Protein 4LTN (pdb70)

Radius of gyration: 15.55 Å; Cα contacts (8 Å, |Δi|>4): 354; chains: 1; bounding box: 34×46×32 Å

Solvent-accessible surface area: 9012 Å² total

InterPro domains:
  IPR005025 NADPH-dependent FMN reductase-like domain [PF03358] (4-145)
  IPR020048 NADPH-dependent FMN reductase, SsuE [TIGR03567] (5-171)
  IPR029039 Flavoprotein-like superfamily [G3DSA:3.40.50.360] (2-197)
  IPR029039 Flavoprotein-like superfamily [SSF52218] (4-171)
  IPR051814 NAD(P)H-dependent FMN reductase [PTHR43408] (5-179)

Nearest PDB structures (foldseek):
  4ltd-assembly1_A  TM=1.003E+00  e=1.237E-36  EDTA-degrading bacterium BNC1
  4pty-assembly1_D  TM=9.289E-01  e=2.422E-16  Escherichia coli K-12
  6dqo-assembly1_A-2  TM=9.210E-01  e=2.578E-16  Escherichia coli K-12
  6dqp-assembly1_A  TM=9.248E-01  e=4.545E-15  Escherichia coli K-12
  7qw4-assembly7_G  TM=8.581E-01  e=8.101E-12  Paracoccus denitrificans PD1222

Secondary structure (DSSP, 8-state):
-EEEEEEE---SSS-HHHHHHHHHHHHHHTTSSEEEEEEEGGGS-HHHHHHT-TTSHHHHHHHHHHHH-SEEEEEEE-BTTB--HHHHHHHHTS-TTTTBT-EEEEEEE-S-GGGTTIIIIIIHHHHH--BSEE---B--GGG----S-HHHHHHHHHHHHHHHHH----GGGTTTT-SSGGG--

Structure (mmCIF, N/CA/C/O backbone):
data_4LTN
#
_entry.id   4LTN
#
_cell.length_a   101.180
_cell.length_b   101.180
_cell.length_c   129.710
_cell.angle_alpha   90.00
_cell.angle_beta   90.00
_cell.angle_gamma   120.00
#
_symmetry.space_group_name_H-M   'P 64 2 2'
#
loop_
_entity.id
_entity.type
_entity.pdbx_description
1 polymer 'NADH-dependent FMN reductase'
2 non-polymer '1,4-DIHYDRONICOTINAMIDE ADENINE DINUCLEOTIDE'
3 non-polymer 'FLAVIN MONONUCLEOTIDE'
4 non-polymer 'SULFATE ION'
5 water water
#
loop_
_atom_site.group_PDB
_atom_site.id
_atom_site.type_symbol
_atom_site.label_atom_id
_atom_site.label_alt_id
_atom_site.label_comp_id
_atom_site.label_asym_id
_atom_site.label_entity_id
_atom_site.label_seq_id
_atom_site.pdbx_PDB_ins_code
_atom_site.Cartn_x
_atom_site.Cartn_y
_atom_site.Cartn_z
_atom_site.occupancy
_atom_site.B_iso_or_equiv
_atom_site.auth_seq_id
_atom_site.auth_comp_id
_atom_site.auth_asym_id
_atom_site.auth_atom_id
_atom_site.pdbx_PDB_model_num
ATOM 1 N N . THR A 1 2 ? -4.183 59.189 71.493 1.00 34.31 2 THR A N 1
ATOM 2 C CA . THR A 1 2 ? -3.879 57.839 71.053 1.00 29.15 2 THR A CA 1
ATOM 3 C C . THR A 1 2 ? -2.395 57.534 71.261 1.00 28.63 2 THR A C 1
ATOM 4 O O . THR A 1 2 ? -1.535 58.306 70.847 1.00 30.08 2 THR A O 1
ATOM 8 N N . TYR A 1 3 ? -2.095 56.410 71.901 1.00 24.85 3 TYR A N 1
ATOM 9 C CA . TYR A 1 3 ? -0.706 56.030 72.139 1.00 25.69 3 TYR A CA 1
ATOM 10 C C . TYR A 1 3 ? -0.072 55.389 70.928 1.00 27.18 3 TYR A C 1
ATOM 11 O O . TYR A 1 3 ? -0.733 54.680 70.168 1.00 25.03 3 TYR A O 1
ATOM 20 N N . SER A 1 4 ? 1.227 55.614 70.781 1.00 23.76 4 SER A N 1
ATOM 21 C CA . SER A 1 4 ? 2.014 54.869 69.820 1.00 23.58 4 SER A CA 1
ATOM 22 C C . SER A 1 4 ? 2.898 53.887 70.582 1.00 23.65 4 SER A C 1
ATOM 23 O O . SER A 1 4 ? 3.708 54.288 71.430 1.00 22.76 4 SER A O 1
ATOM 26 N N . ILE A 1 5 ? 2.710 52.603 70.299 1.00 22.08 5 ILE A N 1
ATOM 27 C CA . ILE A 1 5 ? 3.470 51.535 70.930 1.00 22.92 5 ILE A CA 1
ATOM 28 C C . ILE A 1 5 ? 4.372 50.917 69.876 1.00 23.29 5 ILE A C 1
ATOM 29 O O . ILE A 1 5 ? 3.921 50.597 68.776 1.00 22.87 5 ILE A O 1
ATOM 34 N N . VAL A 1 6 ? 5.646 50.753 70.199 1.00 20.54 6 VAL A N 1
ATOM 35 C CA . VAL A 1 6 ? 6.567 50.115 69.267 1.00 19.80 6 VAL A CA 1
ATOM 36 C C . VAL A 1 6 ? 7.208 48.898 69.908 1.00 20.94 6 VAL A C 1
ATOM 37 O O . VAL A 1 6 ? 7.786 48.998 70.976 1.00 20.65 6 VAL A O 1
ATOM 41 N N . ALA A 1 7 ? 7.090 47.741 69.271 1.00 19.89 7 ALA A N 1
ATOM 42 C CA . ALA A 1 7 ? 7.849 46.586 69.719 1.00 21.01 7 ALA A CA 1
ATOM 43 C C . ALA A 1 7 ? 9.153 46.465 68.932 1.00 23.36 7 ALA A C 1
ATOM 44 O O . ALA A 1 7 ? 9.180 46.658 67.707 1.00 21.30 7 ALA A O 1
ATOM 46 N N . ILE A 1 8 ? 10.237 46.158 69.642 1.00 20.41 8 ILE A N 1
ATOM 47 C CA . ILE A 1 8 ? 11.521 45.870 69.011 1.00 22.23 8 ILE A CA 1
ATOM 48 C C . ILE A 1 8 ? 11.985 44.487 69.418 1.00 21.90 8 ILE A C 1
ATOM 49 O O . ILE A 1 8 ? 12.221 44.237 70.597 1.00 21.00 8 ILE A O 1
ATOM 54 N N . SER A 1 9 ? 12.127 43.588 68.451 1.00 19.77 9 SER A N 1
ATOM 55 C CA . SER A 1 9 ? 12.534 42.222 68.760 1.00 20.79 9 SER A CA 1
ATOM 56 C C . SER A 1 9 ? 13.868 41.919 68.078 1.00 22.68 9 SER A C 1
ATOM 57 O O . SER A 1 9 ? 14.088 42.330 66.940 1.00 20.93 9 SER A O 1
ATOM 60 N N . GLY A 1 10 ? 14.762 41.224 68.781 1.00 20.97 10 GLY A N 1
ATOM 61 C CA . GLY A 1 10 ? 16.150 41.170 68.361 1.00 21.85 10 GLY A CA 1
ATOM 62 C C . GLY A 1 10 ? 16.797 39.819 68.140 1.00 22.72 10 GLY A C 1
ATOM 63 O O . GLY A 1 10 ? 18.018 39.693 68.253 1.00 22.38 10 GLY A O 1
ATOM 64 N N . SER A 1 11 ? 16.008 38.797 67.845 1.00 21.51 11 SER A N 1
ATOM 65 C CA . SER A 1 11 ? 16.615 37.517 67.529 1.00 24.34 11 SER A CA 1
ATOM 66 C C . SER A 1 11 ? 17.153 37.562 66.099 1.00 27.43 11 SER A C 1
ATOM 67 O O . SER A 1 11 ? 16.499 38.093 65.206 1.00 25.86 11 SER A O 1
ATOM 70 N N . PRO A 1 12 ? 18.358 37.023 65.883 1.00 27.63 12 PRO A N 1
ATOM 71 C CA . PRO A 1 12 ? 18.873 36.917 64.513 1.00 30.28 12 PRO A CA 1
ATOM 72 C C . PRO A 1 12 ? 18.355 35.649 63.852 1.00 31.77 12 PRO A C 1
ATOM 73 O O . PRO A 1 12 ? 18.715 35.333 62.729 1.00 34.17 12 PRO A O 1
ATOM 77 N N . SER A 1 13 ? 17.501 34.921 64.556 1.00 30.11 13 SER A N 1
ATOM 78 C CA . SER A 1 13 ? 17.042 33.637 64.059 1.00 32.52 13 SER A CA 1
ATOM 79 C C . SER A 1 13 ? 15.702 33.775 63.347 1.00 36.35 13 SER A C 1
ATOM 80 O O . SER A 1 13 ? 14.849 34.559 63.755 1.00 35.25 13 SER A O 1
ATOM 83 N N . ARG A 1 14 ? 15.531 33.029 62.264 1.00 36.06 14 ARG A N 1
ATOM 84 C CA . ARG A 1 14 ? 14.252 32.992 61.570 1.00 37.44 14 ARG A CA 1
ATOM 85 C C . ARG A 1 14 ? 13.276 32.161 62.408 1.00 36.68 14 ARG A C 1
ATOM 86 O O . ARG A 1 14 ? 13.685 31.252 63.134 1.00 38.81 14 ARG A O 1
ATOM 94 N N . ASN A 1 15 ? 11.991 32.481 62.321 1.00 35.94 15 ASN A N 1
ATOM 95 C CA . ASN A 1 15 ? 10.993 31.807 63.140 1.00 34.82 15 ASN A CA 1
ATOM 96 C C . ASN A 1 15 ? 11.256 32.018 64.642 1.00 32.39 15 ASN A C 1
ATOM 97 O O . ASN A 1 15 ? 11.327 31.069 65.415 1.00 32.80 15 ASN A O 1
ATOM 102 N N . SER A 1 16 ? 11.399 33.276 65.029 1.00 29.54 16 SER A N 1
ATOM 103 C CA . SER A 1 16 ? 11.753 33.663 66.398 1.00 27.62 16 SER A CA 1
ATOM 104 C C . SER A 1 16 ? 10.599 33.495 67.390 1.00 27.21 16 SER A C 1
ATOM 105 O O . SER A 1 16 ? 9.536 34.097 67.226 1.00 26.24 16 SER A O 1
ATOM 108 N N . THR A 1 17 ? 10.811 32.696 68.430 1.00 26.88 17 THR A N 1
ATOM 109 C CA . THR A 1 17 ? 9.868 32.640 69.547 1.00 27.06 17 THR A CA 1
ATOM 110 C C . THR A 1 17 ? 9.791 33.993 70.251 1.00 27.30 17 THR A C 1
ATOM 111 O O . THR A 1 17 ? 8.725 34.430 70.676 1.00 26.43 17 THR A O 1
ATOM 115 N N . THR A 1 18 ? 10.932 34.658 70.374 1.00 26.36 18 THR A N 1
ATOM 116 C CA . THR A 1 18 ? 10.984 35.984 70.984 1.00 24.54 18 THR A CA 1
ATOM 117 C C . THR A 1 18 ? 10.102 36.978 70.226 1.00 24.95 18 THR A C 1
ATOM 118 O O . THR A 1 18 ? 9.421 37.809 70.835 1.00 22.06 18 THR A O 1
ATOM 122 N N . ALA A 1 19 ? 10.116 36.897 68.895 1.00 23.28 19 ALA A N 1
ATOM 123 C CA . ALA A 1 19 ? 9.274 37.775 68.081 1.00 23.62 19 ALA A CA 1
ATOM 124 C C . ALA A 1 19 ? 7.789 37.486 68.338 1.00 23.11 19 ALA A C 1
ATOM 125 O O . ALA A 1 19 ? 6.964 38.393 68.384 1.00 23.03 19 ALA A O 1
ATOM 127 N N . LYS A 1 20 ? 7.450 36.211 68.477 1.00 23.80 20 LYS A N 1
ATOM 128 C CA . LYS A 1 20 ? 6.070 35.835 68.750 1.00 26.27 20 LYS A CA 1
ATOM 129 C C . LYS A 1 20 ? 5.633 36.360 70.119 1.00 25.41 20 LYS A C 1
ATOM 130 O O . LYS A 1 20 ? 4.491 36.781 70.313 1.00 24.37 20 LYS A O 1
ATOM 136 N N . LEU A 1 21 ? 6.552 36.346 71.069 1.00 24.48 21 LEU A N 1
ATOM 137 C CA . LEU A 1 21 ? 6.225 36.850 72.401 1.00 24.74 21 LEU A CA 1
ATOM 138 C C . LEU A 1 21 ? 6.013 38.359 72.339 1.00 24.44 21 LEU A C 1
ATOM 139 O O . LEU A 1 21 ? 5.066 38.881 72.922 1.00 23.23 21 LEU A O 1
ATOM 144 N N . ALA A 1 22 ? 6.867 39.061 71.592 1.00 21.24 22 ALA A N 1
ATOM 145 C CA . ALA A 1 22 ? 6.727 40.503 71.475 1.00 21.44 22 ALA A CA 1
ATOM 146 C C . ALA A 1 22 ? 5.421 40.839 70.751 1.00 23.62 22 ALA A C 1
ATOM 147 O O . ALA A 1 22 ? 4.724 41.797 71.104 1.00 22.28 22 ALA A O 1
ATOM 149 N N . GLU A 1 23 ? 5.084 40.045 69.741 1.00 22.68 23 GLU A N 1
ATOM 150 C CA . GLU A 1 23 ? 3.854 40.285 68.995 1.00 23.68 23 GLU A CA 1
ATOM 151 C C . GLU A 1 23 ? 2.644 40.055 69.904 1.00 23.22 23 GLU A C 1
ATOM 152 O O . GLU A 1 23 ? 1.688 40.824 69.878 1.00 23.87 23 GLU A O 1
ATOM 158 N N . TYR A 1 24 ? 2.699 39.012 70.725 1.00 23.28 24 TYR A N 1
ATOM 159 C CA . TYR A 1 24 ? 1.615 38.775 71.681 1.00 24.23 24 TYR A CA 1
ATOM 160 C C . TYR A 1 24 ? 1.429 39.974 72.612 1.00 24.56 24 TYR A C 1
ATOM 161 O O . TYR A 1 24 ? 0.313 40.441 72.840 1.00 25.21 24 TYR A O 1
ATOM 170 N N . ALA A 1 25 ? 2.533 40.477 73.144 1.00 22.51 25 ALA A N 1
ATOM 171 C CA . ALA A 1 25 ? 2.476 41.594 74.068 1.00 22.31 25 ALA A CA 1
ATOM 172 C C . ALA A 1 25 ? 1.923 42.842 73.383 1.00 23.40 25 ALA A C 1
ATOM 173 O O . ALA A 1 25 ? 1.117 43.573 73.963 1.00 21.58 25 ALA A O 1
ATOM 175 N N . LEU A 1 26 ? 2.345 43.086 72.144 1.00 20.83 26 LEU A N 1
ATOM 176 C CA . LEU A 1 26 ? 1.879 44.259 71.428 1.00 22.41 26 LEU A CA 1
ATOM 177 C C . LEU A 1 26 ? 0.373 44.176 71.198 1.00 22.89 26 LEU A C 1
ATOM 178 O O . LEU A 1 26 ? -0.353 45.146 71.413 1.00 22.33 26 LEU A O 1
ATOM 183 N N . ALA A 1 27 ? -0.099 43.013 70.765 1.00 22.45 27 ALA A N 1
ATOM 184 C CA . ALA A 1 27 ? -1.540 42.809 70.564 1.00 24.76 27 ALA A CA 1
ATOM 185 C C . ALA A 1 27 ? -2.332 42.987 71.876 1.00 25.29 27 ALA A C 1
ATOM 186 O O . ALA A 1 27 ? -3.407 43.593 71.893 1.00 25.02 27 ALA A O 1
ATOM 188 N N . HIS A 1 28 ? -1.784 42.454 72.963 1.00 23.95 28 HIS A N 1
ATOM 189 C CA . HIS A 1 28 ? -2.431 42.502 74.271 1.00 24.83 28 HIS A CA 1
ATOM 190 C C . HIS A 1 28 ? -2.664 43.954 74.653 1.00 24.31 28 HIS A C 1
ATOM 191 O O . HIS A 1 28 ? -3.769 44.335 75.036 1.00 26.37 28 HIS A O 1
ATOM 198 N N . VAL A 1 29 ? -1.626 44.773 74.525 1.00 23.34 29 VAL A N 1
ATOM 199 C CA . VAL A 1 29 ? -1.737 46.194 74.836 1.00 22.81 29 VAL A CA 1
ATOM 200 C C . VAL A 1 29 ? -2.746 46.910 73.935 1.00 24.19 29 VAL A C 1
ATOM 201 O O . VAL A 1 29 ? -3.572 47.693 74.409 1.00 22.56 29 VAL A O 1
ATOM 205 N N . LEU A 1 30 ? -2.660 46.666 72.629 1.00 21.83 30 LEU A N 1
ATOM 206 C CA . LEU A 1 30 ? -3.549 47.340 71.683 1.00 23.74 30 LEU A CA 1
ATOM 207 C C . LEU A 1 30 ? -5.023 46.948 71.884 1.00 24.19 30 LEU A C 1
ATOM 208 O O . LEU A 1 30 ? -5.920 47.742 71.606 1.00 25.00 30 LEU A O 1
ATOM 213 N N . ALA A 1 31 ? -5.263 45.722 72.343 1.00 23.89 31 ALA A N 1
ATOM 214 C CA . ALA A 1 31 ? -6.627 45.262 72.599 1.00 25.93 31 ALA A CA 1
ATOM 215 C C . ALA A 1 31 ? -7.273 45.981 73.793 1.00 29.01 31 ALA A C 1
ATOM 216 O O . ALA A 1 31 ? -8.494 45.927 73.976 1.00 29.00 31 ALA A O 1
ATOM 218 N N . ARG A 1 32 ? -6.467 46.661 74.601 1.00 26.79 32 ARG A N 1
ATOM 219 C CA . ARG A 1 32 ? -6.976 47.190 75.866 1.00 25.62 32 ARG A CA 1
ATOM 220 C C . ARG A 1 32 ? -6.733 48.674 76.095 1.00 26.57 32 ARG A C 1
ATOM 221 O O . ARG A 1 32 ? -6.991 49.182 77.183 1.00 24.77 32 ARG A O 1
ATOM 229 N N . SER A 1 33 ? -6.235 49.373 75.085 1.00 23.83 33 SER A N 1
ATOM 230 C CA . SER A 1 33 ? -5.961 50.800 75.211 1.00 24.38 33 SER A CA 1
ATOM 231 C C . SER A 1 33 ? -6.192 51.475 73.859 1.00 25.50 33 SER A C 1
ATOM 232 O O . SER A 1 33 ? -6.251 50.798 72.846 1.00 23.77 33 SER A O 1
ATOM 235 N N . ASP A 1 34 ? -6.319 52.798 73.840 1.00 24.70 34 ASP A N 1
ATOM 236 C CA . ASP A 1 34 ? -6.461 53.514 72.579 1.00 25.19 34 ASP A CA 1
ATOM 237 C C . ASP A 1 34 ? -5.077 53.680 71.974 1.00 25.53 34 ASP A C 1
ATOM 238 O O . ASP A 1 34 ? -4.439 54.718 72.144 1.00 26.29 34 ASP A O 1
ATOM 243 N N . SER A 1 35 ? -4.608 52.640 71.285 1.00 25.76 35 SER A N 1
ATOM 244 C CA . SER A 1 35 ? -3.231 52.592 70.795 1.00 23.95 35 SER A CA 1
ATOM 245 C C . SER A 1 35 ? -3.110 52.119 69.344 1.00 26.30 35 SER A C 1
ATOM 246 O O . SER A 1 35 ? -3.903 51.293 68.879 1.00 23.61 35 SER A O 1
ATOM 249 N N . GLN A 1 36 ? -2.109 52.639 68.642 1.00 23.40 36 GLN A N 1
ATOM 250 C CA . GLN A 1 36 ? -1.637 51.987 67.420 1.00 23.80 36 GLN A CA 1
ATOM 251 C C . GLN A 1 36 ? -0.208 51.492 67.639 1.00 24.63 36 GLN A C 1
ATOM 252 O O . GLN A 1 36 ? 0.469 51.919 68.588 1.00 24.33 36 GLN A O 1
ATOM 258 N N . GLY A 1 37 ? 0.237 50.543 66.830 1.00 20.59 37 GLY A N 1
ATOM 259 C CA . GLY A 1 37 ? 1.552 49.971 67.054 1.00 23.54 37 GLY A CA 1
ATOM 260 C C . GLY A 1 37 ? 2.313 49.584 65.800 1.00 24.02 37 GLY A C 1
ATOM 261 O O . GLY A 1 37 ? 1.761 49.548 64.689 1.00 20.97 37 GLY A O 1
ATOM 262 N N . ARG A 1 38 ? 3.597 49.315 65.985 1.00 21.90 38 ARG A N 1
ATOM 263 C CA . ARG A 1 38 ? 4.409 48.684 64.954 1.00 25.37 38 ARG A CA 1
ATOM 264 C C . ARG A 1 38 ? 5.428 47.770 65.612 1.00 23.85 38 ARG A C 1
ATOM 265 O O . ARG A 1 38 ? 5.724 47.914 66.794 1.00 22.31 38 ARG A O 1
ATOM 273 N N . HIS A 1 39 ? 5.932 46.812 64.850 1.00 22.01 39 HIS A N 1
ATOM 274 C CA . HIS A 1 39 ? 6.873 45.834 65.351 1.00 23.63 39 HIS A CA 1
ATOM 275 C C . HIS A 1 39 ? 8.138 45.872 64.486 1.00 25.78 39 HIS A C 1
ATOM 276 O O . HIS A 1 39 ? 8.131 45.427 63.335 1.00 23.71 39 HIS A O 1
ATOM 283 N N . ILE A 1 40 ? 9.215 46.429 65.041 1.00 23.18 40 ILE A N 1
ATOM 284 C CA . ILE A 1 40 ? 10.517 46.470 64.376 1.00 23.93 40 ILE A CA 1
ATOM 285 C C . ILE A 1 40 ? 11.249 45.152 64.613 1.00 25.13 40 ILE A C 1
ATOM 286 O O . ILE A 1 40 ? 11.671 44.850 65.742 1.00 23.08 40 ILE A O 1
ATOM 291 N N . HIS A 1 41 ? 11.359 44.340 63.567 1.00 20.60 41 HIS A N 1
ATOM 292 C CA . HIS A 1 41 ? 12.170 43.126 63.637 1.00 23.84 41 HIS A CA 1
ATOM 293 C C . HIS A 1 41 ? 13.581 43.486 63.191 1.00 25.00 41 HIS A C 1
ATOM 294 O O . HIS A 1 41 ? 13.804 43.736 62.007 1.00 23.52 41 HIS A O 1
ATOM 301 N N . VAL A 1 42 ? 14.533 43.519 64.122 1.00 21.49 42 VAL A N 1
ATOM 302 C CA . VAL A 1 42 ? 15.848 44.072 63.811 1.00 20.66 42 VAL A CA 1
ATOM 303 C C . VAL A 1 42 ? 16.541 43.277 62.691 1.00 22.56 42 VAL A C 1
ATOM 304 O O . VAL A 1 42 ? 17.264 43.842 61.884 1.00 21.80 42 VAL A O 1
ATOM 308 N N . ILE A 1 43 ? 16.278 41.977 62.637 1.00 22.20 43 ILE A N 1
ATOM 309 C CA . ILE A 1 43 ? 16.823 41.120 61.597 1.00 23.33 43 ILE A CA 1
ATOM 310 C C . ILE A 1 43 ? 16.426 41.593 60.191 1.00 28.19 43 ILE A C 1
ATOM 311 O O . ILE A 1 43 ? 17.100 41.300 59.199 1.00 27.06 43 ILE A O 1
ATOM 316 N N . ASP A 1 44 ? 15.342 42.346 60.100 1.00 25.20 44 ASP A N 1
ATOM 317 C CA . ASP A 1 44 ? 14.862 42.760 58.783 1.00 26.91 44 ASP A CA 1
ATOM 318 C C . ASP A 1 44 ? 15.424 44.102 58.350 1.00 28.26 44 ASP A C 1
ATOM 319 O O . ASP A 1 44 ? 15.148 44.575 57.244 1.00 26.56 44 ASP A O 1
ATOM 324 N N . LEU A 1 45 ? 16.229 44.720 59.204 1.00 23.92 45 LEU A N 1
ATOM 325 C CA . LEU A 1 45 ? 16.887 45.952 58.803 1.00 25.79 45 LEU A CA 1
ATOM 326 C C . LEU A 1 45 ? 18.140 45.616 57.992 1.00 27.76 45 LEU A C 1
ATOM 327 O O . LEU A 1 45 ? 18.713 44.521 58.117 1.00 26.03 45 LEU A O 1
ATOM 332 N N . ASP A 1 46 ? 18.547 46.550 57.143 1.00 27.59 46 ASP A N 1
ATOM 333 C CA . ASP A 1 46 ? 19.739 46.348 56.319 1.00 30.02 46 ASP A CA 1
ATOM 334 C C . ASP A 1 46 ? 20.995 46.238 57.204 1.00 27.34 46 ASP A C 1
ATOM 335 O O . ASP A 1 46 ? 21.365 47.203 57.864 1.00 26.93 46 ASP A O 1
ATOM 340 N N . PRO A 1 47 ? 21.663 45.068 57.197 1.00 28.27 47 PRO A N 1
ATOM 341 C CA . PRO A 1 47 ? 22.762 44.819 58.145 1.00 28.63 47 PRO A CA 1
ATOM 342 C C . PRO A 1 47 ? 23.880 45.856 58.052 1.00 28.99 47 PRO A C 1
ATOM 343 O O . PRO A 1 47 ? 24.373 46.318 59.074 1.00 26.07 47 PRO A O 1
ATOM 347 N N . LYS A 1 48 ? 24.286 46.220 56.842 1.00 28.29 48 LYS A N 1
ATOM 348 C CA . LYS A 1 48 ? 25.357 47.193 56.705 1.00 29.66 48 LYS A CA 1
ATOM 349 C C . LYS A 1 48 ? 24.952 48.551 57.253 1.00 29.21 48 LYS A C 1
ATOM 350 O O . LYS A 1 48 ? 25.705 49.179 57.988 1.00 30.80 48 LYS A O 1
ATOM 356 N N . ALA A 1 49 ? 23.766 49.013 56.883 1.00 26.76 49 ALA A N 1
ATOM 357 C CA . ALA A 1 49 ? 23.318 50.316 57.333 1.00 26.11 49 ALA A CA 1
ATOM 358 C C . ALA A 1 49 ? 23.129 50.297 58.853 1.00 27.25 49 ALA A C 1
ATOM 359 O O . ALA A 1 49 ? 23.415 51.276 59.526 1.00 26.54 49 ALA A O 1
ATOM 361 N N . LEU A 1 50 ? 22.653 49.174 59.383 1.00 25.66 50 LEU A N 1
ATOM 362 C CA . LEU A 1 50 ? 22.420 49.057 60.829 1.00 25.75 50 LEU A CA 1
ATOM 363 C C . LEU A 1 50 ? 23.743 49.206 61.588 1.00 26.91 50 LEU A C 1
ATOM 364 O O . LEU A 1 50 ? 23.890 50.096 62.432 1.00 27.90 50 LEU A O 1
ATOM 369 N N . LEU A 1 51 ? 24.714 48.353 61.267 1.00 27.39 51 LEU A N 1
ATOM 370 C CA . LEU A 1 51 ? 26.005 48.383 61.954 1.00 28.37 51 LEU A CA 1
ATOM 371 C C . LEU A 1 51 ? 26.757 49.702 61.769 1.00 30.29 51 LEU A C 1
ATOM 372 O O . LEU A 1 51 ? 27.549 50.085 62.631 1.00 30.25 51 LEU A O 1
ATOM 377 N N . ARG A 1 52 ? 26.504 50.397 60.658 1.00 31.38 52 ARG A N 1
ATOM 378 C CA . ARG A 1 52 ? 27.141 51.693 60.392 1.00 30.59 52 ARG A CA 1
ATOM 379 C C . ARG A 1 52 ? 26.339 52.893 60.880 1.00 32.96 52 ARG A C 1
ATOM 380 O O . ARG A 1 52 ? 26.824 54.022 60.820 1.00 33.63 52 ARG A O 1
ATOM 388 N N . GLY A 1 53 ? 25.119 52.659 61.361 1.00 31.38 53 GLY A N 1
ATOM 389 C CA . GLY A 1 53 ? 24.245 53.751 61.740 1.00 28.96 53 GLY A CA 1
ATOM 390 C C . GLY A 1 53 ? 23.939 54.679 60.569 1.00 33.42 53 GLY A C 1
ATOM 391 O O . GLY A 1 53 ? 23.795 55.891 60.737 1.00 35.13 53 GLY A O 1
ATOM 392 N N . ASP A 1 54 ? 23.820 54.106 59.378 1.00 30.59 54 ASP A N 1
ATOM 393 C CA . ASP A 1 54 ? 23.604 54.888 58.165 1.00 32.43 54 ASP A CA 1
ATOM 394 C C . ASP A 1 54 ? 22.129 55.251 58.006 1.00 32.01 54 ASP A C 1
ATOM 395 O O . ASP A 1 54 ? 21.330 54.451 57.523 1.00 30.63 54 ASP A O 1
ATOM 400 N N . LEU A 1 55 ? 21.775 56.469 58.402 1.00 30.68 55 LEU A N 1
ATOM 401 C CA . LEU A 1 55 ? 20.379 56.891 58.389 1.00 31.93 55 LEU A CA 1
ATOM 402 C C . LEU A 1 55 ? 19.925 57.380 57.027 1.00 34.82 55 LEU A C 1
ATOM 403 O O . LEU A 1 55 ? 18.802 57.874 56.883 1.00 34.50 55 LEU A O 1
ATOM 408 N N . SER A 1 56 ? 20.793 57.241 56.028 1.00 32.43 56 SER A N 1
ATOM 409 C CA . SER A 1 56 ? 20.393 57.522 54.659 1.00 32.30 56 SER A CA 1
ATOM 410 C C . SER A 1 56 ? 19.599 56.322 54.148 1.00 33.17 56 SER A C 1
ATOM 411 O O . SER A 1 56 ? 18.911 56.415 53.139 1.00 32.49 56 SER A O 1
ATOM 414 N N . ASN A 1 57 ? 19.697 55.193 54.850 1.00 31.08 57 ASN A N 1
ATOM 415 C CA . ASN A 1 57 ? 18.840 54.045 54.559 1.00 30.71 57 ASN A CA 1
ATOM 416 C C . ASN A 1 57 ? 17.433 54.313 55.112 1.00 31.32 57 ASN A C 1
ATOM 417 O O . ASN A 1 57 ? 17.236 54.402 56.331 1.00 28.89 57 ASN A O 1
ATOM 422 N N . ALA A 1 58 ? 16.460 54.460 54.214 1.00 30.67 58 ALA A N 1
ATOM 423 C CA . ALA A 1 58 ? 15.110 54.891 54.605 1.00 29.14 58 ALA A CA 1
ATOM 424 C C . ALA A 1 58 ? 14.472 54.016 55.692 1.00 27.45 58 ALA A C 1
ATOM 425 O O . ALA A 1 58 ? 13.888 54.516 56.647 1.00 27.81 58 ALA A O 1
ATOM 427 N N . LYS A 1 59 ? 14.569 52.707 55.531 1.00 27.38 59 LYS A N 1
ATOM 428 C CA . LYS A 1 59 ? 13.882 51.805 56.430 1.00 28.58 59 LYS A CA 1
ATOM 429 C C . LYS A 1 59 ? 14.482 51.887 57.839 1.00 28.08 59 LYS A C 1
ATOM 430 O O . LYS A 1 59 ? 13.757 51.854 58.827 1.00 25.59 59 LYS A O 1
ATOM 436 N N . LEU A 1 60 ? 15.803 52.017 57.920 1.00 27.14 60 LEU A N 1
ATOM 437 C CA . LEU A 1 60 ? 16.477 52.187 59.206 1.00 27.32 60 LEU A CA 1
ATOM 438 C C . LEU A 1 60 ? 16.083 53.511 59.853 1.00 27.60 60 LEU A C 1
ATOM 439 O O . LEU A 1 60 ? 15.770 53.569 61.047 1.00 25.02 60 LEU A O 1
ATOM 444 N N . LYS A 1 61 ? 16.090 54.577 59.060 1.00 25.30 61 LYS A N 1
ATOM 445 C CA . LYS A 1 61 ? 15.706 55.894 59.561 1.00 27.92 61 LYS A CA 1
ATOM 446 C C . LYS A 1 61 ? 14.274 55.861 60.109 1.00 26.66 61 LYS A C 1
ATOM 447 O O . LYS A 1 61 ? 13.975 56.455 61.151 1.00 24.76 61 LYS A O 1
ATOM 453 N N . GLU A 1 62 ? 13.396 55.157 59.396 1.00 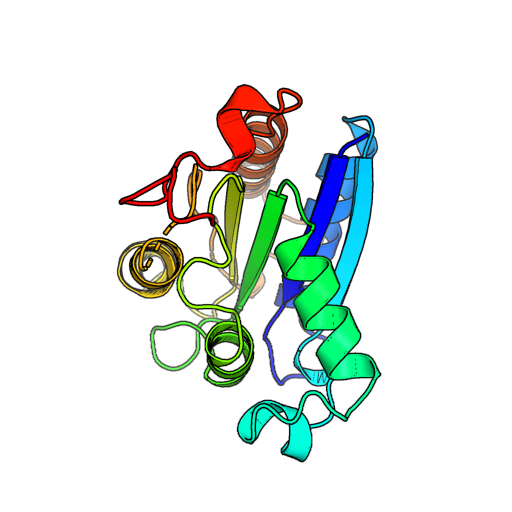26.49 62 GLU A N 1
ATOM 454 C CA . GLU A 1 62 ? 11.995 55.042 59.792 1.00 25.56 62 GLU A CA 1
ATOM 455 C C . GLU A 1 62 ? 11.830 54.326 61.139 1.00 24.40 62 GLU A C 1
ATOM 456 O O . GLU A 1 62 ? 11.012 54.725 61.957 1.00 23.70 62 GLU A O 1
ATOM 462 N N . ALA A 1 63 ? 12.612 53.270 61.340 1.00 23.98 63 ALA A N 1
ATOM 463 C CA . ALA A 1 63 ? 12.622 52.527 62.593 1.00 24.44 63 ALA A CA 1
ATOM 464 C C . ALA A 1 63 ? 13.096 53.409 63.751 1.00 25.45 63 ALA A C 1
ATOM 465 O O . ALA A 1 63 ? 12.500 53.411 64.841 1.00 24.88 63 ALA A O 1
ATOM 467 N N . VAL A 1 64 ? 14.166 54.160 63.518 1.00 23.94 64 VAL A N 1
ATOM 468 C CA . VAL A 1 64 ? 14.688 55.055 64.541 1.00 25.33 64 VAL A CA 1
ATOM 469 C C . VAL A 1 64 ? 13.654 56.125 64.883 1.00 25.93 64 VAL A C 1
ATOM 470 O O . VAL A 1 64 ? 13.362 56.348 66.048 1.00 24.08 64 VAL A O 1
ATOM 474 N N . ASP A 1 65 ? 13.093 56.776 63.865 1.00 23.88 65 ASP A N 1
ATOM 475 C CA . ASP A 1 65 ? 12.048 57.779 64.084 1.00 24.71 65 ASP A CA 1
ATOM 476 C C . ASP A 1 65 ? 10.840 57.214 64.844 1.00 23.97 65 ASP A C 1
ATOM 477 O O . ASP A 1 65 ? 10.320 57.864 65.755 1.00 23.44 65 ASP A O 1
ATOM 482 N N . ALA A 1 66 ? 10.400 56.011 64.473 1.00 22.62 66 ALA A N 1
ATOM 483 C CA . ALA A 1 66 ? 9.243 55.386 65.123 1.00 23.54 66 ALA A CA 1
ATOM 484 C C . ALA A 1 66 ? 9.535 55.120 66.611 1.00 24.38 66 ALA A C 1
ATOM 485 O O . ALA A 1 66 ? 8.694 55.364 67.494 1.00 22.63 66 ALA A O 1
ATOM 487 N N . THR A 1 67 ? 10.744 54.642 66.886 1.00 23.07 67 THR A N 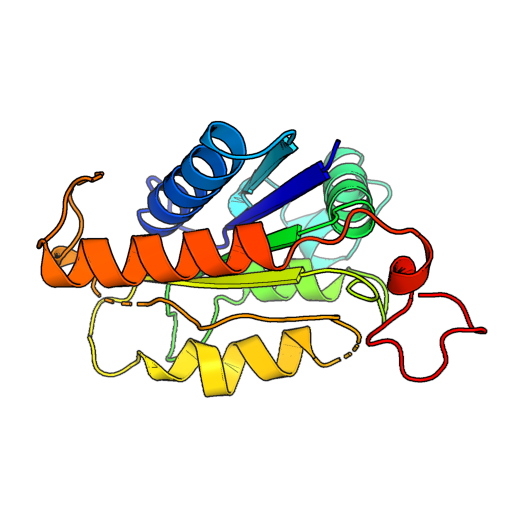1
ATOM 488 C CA . THR A 1 67 ? 11.161 54.415 68.263 1.00 23.20 67 THR A CA 1
ATOM 489 C C . THR A 1 67 ? 11.134 55.720 69.051 1.00 24.39 67 THR A C 1
ATOM 490 O O . THR A 1 67 ? 10.579 55.781 70.161 1.00 25.38 67 THR A O 1
ATOM 494 N N . CYS A 1 68 ? 11.695 56.778 68.477 1.00 23.71 68 CYS A N 1
ATOM 495 C CA . CYS A 1 68 ? 11.736 58.075 69.160 1.00 26.34 68 CYS A CA 1
ATOM 496 C C . CYS A 1 68 ? 10.349 58.677 69.381 1.00 26.62 68 CYS A C 1
ATOM 497 O O . CYS A 1 68 ? 10.136 59.431 70.322 1.00 25.61 68 CYS A O 1
ATOM 500 N N . ASN A 1 69 ? 9.411 58.352 68.496 1.00 24.96 69 ASN A N 1
ATOM 501 C CA . ASN A 1 69 ? 8.053 58.880 68.599 1.00 26.15 69 ASN A CA 1
ATOM 502 C C . ASN A 1 69 ? 7.121 58.040 69.479 1.00 24.23 69 ASN A C 1
ATOM 503 O O . ASN A 1 69 ? 5.990 58.433 69.710 1.00 26.09 69 ASN A O 1
ATOM 508 N N . ALA A 1 70 ? 7.584 56.886 69.957 1.00 22.38 70 ALA A N 1
ATOM 509 C CA . ALA A 1 70 ? 6.730 55.986 70.737 1.00 22.85 70 ALA A CA 1
ATOM 510 C C . ALA A 1 70 ? 6.451 56.509 72.149 1.00 25.07 70 ALA A C 1
ATOM 511 O O . ALA A 1 70 ? 7.292 57.190 72.737 1.00 26.11 70 ALA A O 1
ATOM 513 N N . ASP A 1 71 ? 5.277 56.183 72.693 1.00 24.26 71 ASP A N 1
ATOM 514 C CA . ASP A 1 71 ? 4.982 56.448 74.104 1.00 24.65 71 ASP A CA 1
ATOM 515 C C . ASP A 1 71 ? 5.421 55.275 74.982 1.00 24.14 71 ASP A C 1
ATOM 516 O O . ASP A 1 71 ? 5.740 55.448 76.165 1.00 22.46 71 ASP A O 1
ATOM 521 N N . GLY A 1 72 ? 5.416 54.082 74.395 1.00 22.61 72 GLY A N 1
ATOM 522 C CA . GLY A 1 72 ? 5.856 52.876 75.079 1.00 20.94 72 GLY A CA 1
ATOM 523 C C . GLY A 1 72 ? 6.631 51.980 74.127 1.00 21.42 72 GLY A C 1
ATOM 524 O O . GLY A 1 72 ? 6.278 51.863 72.946 1.00 20.48 72 GLY A O 1
ATOM 525 N N . LEU A 1 73 ? 7.681 51.342 74.636 1.00 19.76 73 LEU A N 1
ATOM 526 C CA . LEU A 1 73 ? 8.449 50.382 73.858 1.00 19.85 73 LEU A CA 1
ATOM 527 C C . LEU A 1 73 ? 8.406 49.007 74.494 1.00 21.61 73 LEU A C 1
ATOM 528 O O . LEU A 1 73 ? 8.621 48.858 75.701 1.00 19.59 73 LEU A O 1
ATOM 533 N N . ILE A 1 74 ? 8.159 47.999 73.671 1.00 20.36 74 ILE A N 1
ATOM 534 C CA . ILE A 1 74 ? 8.316 46.625 74.092 1.00 20.21 74 ILE A CA 1
ATOM 535 C C . ILE A 1 74 ? 9.657 46.160 73.529 1.00 21.58 74 ILE A C 1
ATOM 536 O O . ILE A 1 74 ? 9.876 46.153 72.298 1.00 20.22 74 ILE A O 1
ATOM 541 N N . VAL A 1 75 ? 10.570 45.803 74.422 1.00 20.24 75 VAL A N 1
ATOM 542 C CA . VAL A 1 75 ? 11.932 45.474 74.013 1.00 20.67 75 VAL A CA 1
ATOM 543 C C . VAL A 1 75 ? 12.221 44.014 74.307 1.00 21.07 75 VAL A C 1
ATOM 544 O O . VAL A 1 75 ? 12.325 43.613 75.470 1.00 18.91 75 VAL A O 1
ATOM 548 N N . ALA A 1 76 ? 12.341 43.223 73.244 1.00 17.78 76 ALA A N 1
ATOM 549 C CA . ALA A 1 76 ? 12.369 41.775 73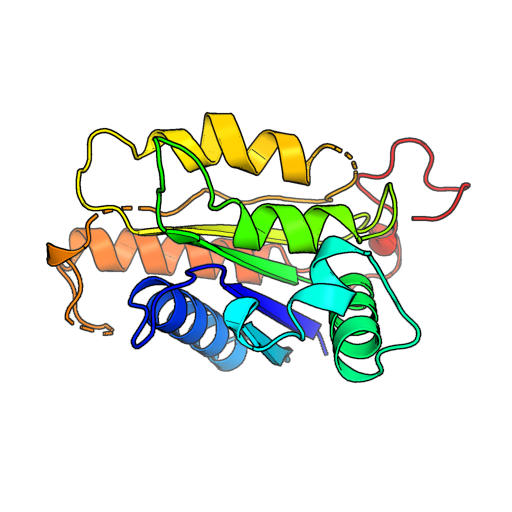.383 1.00 20.70 76 ALA A CA 1
ATOM 550 C C . ALA A 1 76 ? 13.615 41.147 72.747 1.00 21.46 76 ALA A C 1
ATOM 551 O O . ALA A 1 76 ? 13.982 41.466 71.610 1.00 19.98 76 ALA A O 1
ATOM 553 N N . THR A 1 77 ? 14.254 40.245 73.481 1.00 19.67 77 THR A N 1
ATOM 554 C CA . THR A 1 77 ? 15.461 39.597 72.994 1.00 19.25 77 THR A CA 1
ATOM 555 C C . THR A 1 77 ? 15.534 38.162 73.474 1.00 20.87 77 THR A C 1
ATOM 556 O O . THR A 1 77 ? 15.091 37.851 74.577 1.00 21.81 77 THR A O 1
ATOM 560 N N . PRO A 1 78 ? 16.100 37.269 72.653 1.00 20.47 78 PRO A N 1
ATOM 561 C CA . PRO A 1 78 ? 16.485 35.985 73.229 1.00 20.98 78 PRO A CA 1
ATOM 562 C C . PRO A 1 78 ? 17.721 36.217 74.081 1.00 20.81 78 PRO A C 1
ATOM 563 O O . PRO A 1 78 ? 18.408 37.232 73.890 1.00 20.86 78 PRO A O 1
ATOM 567 N N . ILE A 1 79 ? 17.997 35.325 75.022 1.00 21.07 79 ILE A N 1
ATOM 568 C CA . ILE A 1 79 ? 19.239 35.428 75.765 1.00 21.81 79 ILE A CA 1
ATOM 569 C C . ILE A 1 79 ? 20.352 34.745 74.973 1.00 23.74 79 ILE A C 1
ATOM 570 O O . ILE A 1 79 ? 20.256 33.557 74.668 1.00 24.74 79 ILE A O 1
ATOM 575 N N . TYR A 1 80 ? 21.376 35.517 74.606 1.00 22.19 80 TYR A N 1
ATOM 576 C CA . TYR A 1 80 ? 22.568 35.001 73.928 1.00 22.51 80 TYR A CA 1
ATOM 577 C C . TYR A 1 80 ? 23.785 35.298 74.819 1.00 22.36 80 TYR A C 1
ATOM 578 O O . TYR A 1 80 ? 24.033 36.462 75.157 1.00 21.43 80 TYR A O 1
ATOM 587 N N . LYS A 1 81 ? 24.551 34.271 75.172 1.00 22.18 81 LYS A N 1
ATOM 588 C CA . LYS A 1 81 ? 25.758 34.472 75.985 1.00 23.25 81 LYS A CA 1
ATOM 589 C C . LYS A 1 81 ? 25.426 35.260 77.253 1.00 23.58 81 LYS A C 1
ATOM 590 O O . LYS A 1 81 ? 26.130 36.198 77.602 1.00 22.18 81 LYS A O 1
ATOM 596 N N . ALA A 1 82 ? 24.328 34.897 77.912 1.00 23.16 82 ALA A N 1
ATOM 597 C CA . ALA A 1 82 ? 23.953 35.487 79.199 1.00 23.39 82 ALA A CA 1
ATOM 598 C C . ALA A 1 82 ? 23.604 36.970 79.135 1.00 23.23 82 ALA A C 1
ATOM 599 O O . ALA A 1 82 ? 23.726 37.666 80.135 1.00 22.68 82 ALA A O 1
ATOM 601 N N . SER A 1 83 ? 23.187 37.456 77.965 1.00 22.57 83 SER A N 1
ATOM 602 C CA . SER A 1 83 ? 22.757 38.842 77.846 1.00 21.64 83 SER A CA 1
ATOM 603 C C . SER A 1 83 ? 21.838 39.027 76.631 1.00 19.85 83 SER A C 1
ATOM 604 O O . SER A 1 83 ? 21.421 38.052 76.003 1.00 19.57 83 SER A O 1
ATOM 607 N N . TYR A 1 84 ? 21.501 40.273 76.316 1.00 18.90 84 TYR A N 1
ATOM 608 C CA . TYR A 1 84 ? 20.710 40.557 75.114 1.00 20.26 84 TYR A CA 1
ATOM 609 C C . TYR A 1 84 ? 21.579 40.285 73.880 1.00 19.86 84 TYR A C 1
ATOM 610 O O . TYR A 1 84 ? 22.802 40.178 73.993 1.00 18.40 84 TYR A O 1
ATOM 619 N N . THR A 1 85 ? 20.959 40.192 72.705 1.00 19.28 85 THR A N 1
ATOM 620 C CA . THR A 1 85 ? 21.721 39.895 71.493 1.00 18.66 85 THR A CA 1
ATOM 621 C C . THR A 1 85 ? 22.509 41.113 71.010 1.00 18.60 85 THR A C 1
ATOM 622 O O . THR A 1 85 ? 22.120 42.262 71.249 1.00 19.26 85 THR A O 1
ATOM 626 N N . GLY A 1 86 ? 23.607 40.865 70.309 1.00 18.96 86 GLY A N 1
ATOM 627 C CA . GLY A 1 86 ? 24.342 41.950 69.681 1.00 19.55 86 GLY A CA 1
ATOM 628 C C . GLY A 1 86 ? 23.452 42.643 68.664 1.00 19.34 86 GLY A C 1
ATOM 629 O O . GLY A 1 86 ? 23.526 43.863 68.475 1.00 18.79 86 GLY A O 1
ATOM 630 N N . LEU A 1 87 ? 22.596 41.863 68.011 1.00 20.30 87 LEU A N 1
ATOM 631 C CA . LEU A 1 87 ? 21.689 42.419 67.007 1.00 19.57 87 LEU A CA 1
ATOM 632 C C . LEU A 1 87 ? 20.782 43.475 67.637 1.00 21.54 87 LEU A C 1
ATOM 633 O O . LEU A 1 87 ? 20.661 44.581 67.110 1.00 20.34 87 LEU A O 1
ATOM 638 N N . LEU A 1 88 ? 20.175 43.156 68.787 1.00 19.77 88 LEU A N 1
ATOM 639 C CA . LEU A 1 88 ? 19.325 44.141 69.468 1.00 19.21 88 LEU A CA 1
ATOM 640 C C . LEU A 1 88 ? 20.134 45.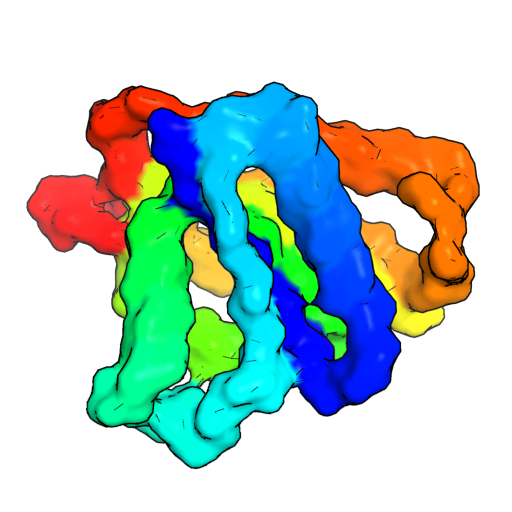359 69.875 1.00 19.07 88 LEU A C 1
ATOM 641 O O . LEU A 1 88 ? 19.743 46.496 69.622 1.00 18.87 88 LEU A O 1
ATOM 646 N N . LYS A 1 89 ? 21.269 45.123 70.519 1.00 19.45 89 LYS A N 1
ATOM 647 C CA . LYS A 1 89 ? 22.096 46.227 71.000 1.00 19.19 89 LYS A CA 1
ATOM 648 C C . LYS A 1 89 ? 22.579 47.130 69.858 1.00 19.29 89 LYS A C 1
ATOM 649 O O . LYS A 1 89 ? 22.686 48.338 70.031 1.00 19.06 89 LYS A O 1
ATOM 655 N N . ALA A 1 90 ? 22.859 46.537 68.699 1.00 19.58 90 ALA A N 1
ATOM 656 C CA . ALA A 1 90 ? 23.238 47.316 67.518 1.00 20.16 90 ALA A CA 1
ATOM 657 C C . ALA A 1 90 ? 22.163 48.335 67.165 1.00 20.53 90 ALA A C 1
ATOM 658 O O . ALA A 1 90 ? 22.471 49.458 66.761 1.00 21.57 90 ALA A O 1
ATOM 660 N N . PHE A 1 91 ? 20.898 47.947 67.311 1.00 20.50 91 PHE A N 1
ATOM 661 C CA . PHE A 1 91 ? 19.810 48.881 67.043 1.00 20.38 91 PHE A CA 1
ATOM 662 C C . PHE A 1 91 ? 19.758 49.972 68.100 1.00 20.53 91 PHE A C 1
ATOM 663 O O . PHE A 1 91 ? 19.690 51.160 67.777 1.00 19.45 91 PHE A O 1
ATOM 671 N N . LEU A 1 92 ? 19.791 49.570 69.372 1.00 19.70 92 LEU A N 1
ATOM 672 C CA . LEU A 1 92 ? 19.804 50.535 70.460 1.00 20.00 92 LEU A CA 1
ATOM 673 C C . LEU A 1 92 ? 20.951 51.533 70.294 1.00 20.91 92 LEU A C 1
ATOM 674 O O . LEU A 1 92 ? 20.805 52.716 70.586 1.00 21.68 92 LEU A O 1
ATOM 679 N N . ASP A 1 93 ? 22.089 51.048 69.803 1.00 21.81 93 ASP A N 1
ATOM 680 C CA . ASP A 1 93 ? 23.279 51.884 69.679 1.00 22.11 93 ASP A CA 1
ATOM 681 C C . ASP A 1 93 ? 23.057 53.076 68.748 1.00 23.45 93 ASP A C 1
ATOM 682 O O . ASP A 1 93 ? 23.681 54.112 68.915 1.00 22.71 93 ASP A O 1
ATOM 687 N N . ILE A 1 94 ? 22.180 52.943 67.759 1.00 21.54 94 ILE A N 1
ATOM 688 C CA . ILE A 1 94 ? 21.978 54.068 66.833 1.00 22.91 94 ILE A CA 1
ATOM 689 C C . ILE A 1 94 ? 20.908 55.085 67.266 1.00 25.21 94 ILE A C 1
ATOM 690 O O . ILE A 1 94 ? 20.730 56.117 66.614 1.00 26.08 94 ILE A O 1
ATOM 695 N N . LEU A 1 95 ? 20.203 54.820 68.365 1.00 23.59 95 LEU A N 1
ATOM 696 C CA . LEU A 1 95 ? 19.268 55.823 68.878 1.00 23.97 95 LEU A CA 1
ATOM 697 C C . LEU A 1 95 ? 20.024 56.999 69.490 1.00 25.14 95 LEU A C 1
ATOM 698 O O . LEU A 1 95 ? 21.155 56.837 69.944 1.00 26.91 95 LEU A O 1
ATOM 703 N N . PRO A 1 96 ? 19.396 58.189 69.512 1.00 25.78 96 PRO A N 1
ATOM 704 C CA . PRO A 1 96 ? 19.954 59.377 70.170 1.00 27.35 96 PRO A CA 1
ATOM 705 C C . PRO A 1 96 ? 20.303 59.109 71.633 1.00 26.85 96 PRO A C 1
ATOM 706 O O . PRO A 1 96 ? 19.740 58.185 72.228 1.00 27.52 96 PRO A O 1
ATOM 710 N N . GLN A 1 97 ? 21.199 59.911 72.199 1.00 26.69 97 GLN A N 1
ATOM 711 C CA . GLN A 1 97 ? 21.703 59.673 73.551 1.00 30.08 97 GLN A CA 1
ATOM 712 C C . GLN A 1 97 ? 20.585 59.541 74.587 1.00 29.93 97 GLN A C 1
ATOM 713 O O . GLN A 1 97 ? 20.629 58.670 75.462 1.00 29.27 97 GLN A O 1
ATOM 719 N N . PHE A 1 98 ? 19.585 60.406 74.500 1.00 28.86 98 PHE A N 1
ATOM 720 C CA . PHE A 1 98 ? 18.484 60.343 75.459 1.00 29.23 98 PHE A CA 1
ATOM 721 C C . PHE A 1 98 ? 17.177 59.940 74.785 1.00 27.36 98 PHE A C 1
ATOM 722 O O . PHE A 1 98 ? 16.107 60.453 75.103 1.00 26.61 98 PHE A O 1
ATOM 730 N N . ALA A 1 99 ? 17.289 58.981 73.875 1.00 24.72 99 ALA A N 1
ATOM 731 C CA . ALA A 1 99 ? 16.179 58.589 73.010 1.00 24.63 99 ALA A CA 1
ATOM 732 C C . ALA A 1 99 ? 14.915 58.188 73.764 1.00 26.25 99 ALA A C 1
ATOM 733 O O . ALA A 1 99 ? 13.817 58.356 73.248 1.00 23.33 99 ALA A O 1
ATOM 735 N N . LEU A 1 100 ? 15.056 57.667 74.989 1.00 22.97 100 LEU A N 1
ATOM 736 C CA . LEU A 1 100 ? 13.898 57.094 75.666 1.00 22.93 100 LEU A CA 1
ATOM 737 C C . LEU A 1 100 ? 13.240 58.020 76.688 1.00 22.46 100 LEU A C 1
ATOM 738 O O . LEU A 1 100 ? 12.357 57.594 77.423 1.00 20.81 100 LEU A O 1
ATOM 743 N N . ALA A 1 101 ? 13.673 59.277 76.722 1.00 23.18 101 ALA A N 1
ATOM 744 C CA . ALA A 1 101 ? 13.077 60.266 77.614 1.00 24.15 101 ALA A CA 1
ATOM 745 C C . ALA A 1 101 ? 11.569 60.263 77.423 1.00 25.83 101 ALA A C 1
ATOM 746 O O . ALA A 1 101 ? 11.089 60.261 76.292 1.00 20.97 101 ALA A O 1
ATOM 748 N N . GLY A 1 102 ? 10.827 60.245 78.529 1.00 22.08 102 GLY A N 1
ATOM 749 C CA . GLY A 1 102 ? 9.377 60.286 78.479 1.00 23.41 102 GLY A CA 1
ATOM 750 C C . GLY A 1 102 ? 8.674 58.952 78.282 1.00 23.23 102 GLY A C 1
ATOM 751 O O . GLY A 1 102 ? 7.475 58.841 78.535 1.00 23.32 102 GLY A O 1
ATOM 752 N N . LYS A 1 103 ? 9.411 57.932 77.847 1.00 19.99 103 LYS A N 1
ATOM 753 C CA . LYS A 1 103 ? 8.800 56.669 77.433 1.00 20.38 103 LYS A CA 1
ATOM 754 C C . LYS A 1 103 ? 8.694 55.596 78.522 1.00 21.72 103 LYS A C 1
ATOM 755 O O . LYS A 1 103 ? 9.550 55.493 79.395 1.00 19.90 103 LYS A O 1
ATOM 761 N N . ALA A 1 104 ? 7.628 54.808 78.455 1.00 19.99 104 ALA A N 1
ATOM 762 C CA . ALA A 1 104 ? 7.507 53.589 79.246 1.00 21.60 104 ALA A CA 1
ATOM 763 C C . ALA A 1 104 ? 8.179 52.457 78.479 1.00 20.17 104 ALA A C 1
ATOM 764 O O . ALA A 1 104 ? 8.322 52.544 77.244 1.00 21.39 104 ALA A O 1
ATOM 766 N N . ALA A 1 105 ? 8.592 51.403 79.179 1.00 17.77 105 ALA A N 1
ATOM 767 C CA . ALA A 1 105 ? 9.226 50.249 78.527 1.00 19.69 105 ALA A CA 1
ATOM 768 C C . ALA A 1 105 ? 8.980 48.913 79.217 1.00 19.82 105 ALA A C 1
ATOM 769 O O . ALA A 1 105 ? 8.918 48.847 80.442 1.00 19.71 105 ALA A O 1
ATOM 771 N N . LEU A 1 106 ? 8.881 47.850 78.418 1.00 18.44 106 LEU A N 1
ATOM 772 C CA . LEU A 1 106 ? 8.643 46.494 78.917 1.00 19.14 106 LEU A CA 1
ATOM 773 C C . LEU A 1 106 ? 9.706 45.549 78.376 1.00 20.27 106 LEU A C 1
ATOM 774 O O . LEU A 1 106 ? 9.708 45.255 77.169 1.00 20.37 106 LEU A O 1
ATOM 779 N N . PRO A 1 107 ? 10.617 45.076 79.250 1.00 20.17 107 PRO A N 1
ATOM 780 C CA . PRO A 1 107 ? 11.663 44.141 78.820 1.00 19.82 107 PRO A CA 1
ATOM 781 C C . PRO A 1 107 ? 11.167 42.700 78.808 1.00 21.59 107 PRO A C 1
ATOM 782 O O . PRO A 1 107 ? 10.653 42.201 79.820 1.00 19.81 107 PRO A O 1
ATOM 786 N N . LEU A 1 108 ? 11.357 42.030 77.676 1.00 19.06 108 LEU A N 1
ATOM 787 C CA . LEU A 1 108 ? 10.916 40.657 77.497 1.00 20.76 108 LEU A CA 1
ATOM 788 C C . LEU A 1 108 ? 12.075 39.822 76.989 1.00 20.49 108 LEU A C 1
ATOM 789 O O . LEU A 1 108 ? 12.889 40.290 76.174 1.00 21.10 108 LEU A O 1
ATOM 794 N N . ALA A 1 109 ? 12.148 38.578 77.438 1.00 20.31 109 ALA A N 1
ATOM 795 C CA . ALA A 1 109 ? 13.098 37.656 76.829 1.00 22.98 109 ALA A CA 1
ATOM 796 C C . ALA A 1 109 ? 12.609 36.227 76.836 1.00 23.60 109 ALA A C 1
ATOM 797 O O . ALA A 1 109 ? 11.696 35.855 77.600 1.00 21.84 109 ALA A O 1
ATOM 799 N N . THR A 1 110 ? 13.223 35.432 75.967 1.00 22.35 110 THR A N 1
ATOM 800 C CA . THR A 1 110 ? 13.121 33.989 76.051 1.00 23.96 110 THR A CA 1
ATOM 801 C C . THR A 1 110 ? 14.540 33.450 76.139 1.00 24.46 110 THR A C 1
ATOM 802 O O . THR A 1 110 ? 15.478 34.078 75.647 1.00 23.77 110 THR A O 1
ATOM 806 N N . GLY A 1 111 ? 14.705 32.297 76.770 1.00 25.40 111 GLY A N 1
ATOM 807 C CA . GLY A 1 111 ? 16.010 31.669 76.854 1.00 27.35 111 GLY A CA 1
ATOM 808 C C . GLY A 1 111 ? 15.859 30.167 76.908 1.00 29.85 111 GLY A C 1
ATOM 809 O O . GLY A 1 111 ? 14.754 29.659 77.089 1.00 30.32 111 GLY A O 1
ATOM 810 N N . GLY A 1 112 ? 16.969 29.455 76.762 1.00 29.03 112 GLY A N 1
ATOM 811 C CA . GLY A 1 112 ? 16.946 28.009 76.791 1.00 32.60 112 GLY A CA 1
ATOM 812 C C . GLY A 1 112 ? 16.904 27.482 78.209 1.00 38.83 112 GLY A C 1
ATOM 813 O O . GLY A 1 112 ? 16.493 26.350 78.444 1.00 40.93 112 GLY A O 1
ATOM 814 N N . SER A 1 113 ? 17.328 28.313 79.156 1.00 35.66 113 SER A N 1
ATOM 815 C CA . SER A 1 113 ? 17.486 27.894 80.549 1.00 40.10 113 SER A CA 1
ATOM 816 C C . SER A 1 113 ? 16.963 28.940 81.530 1.00 37.22 113 SER A C 1
ATOM 817 O O . SER A 1 113 ? 17.170 30.145 81.336 1.00 34.61 113 SER A O 1
ATOM 820 N N . PRO A 1 114 ? 16.319 28.483 82.612 1.00 39.52 114 PRO A N 1
ATOM 821 C CA . PRO A 1 114 ? 15.848 29.428 83.625 1.00 37.22 114 PRO A CA 1
ATOM 822 C C . PRO A 1 114 ? 17.020 30.089 84.349 1.00 36.00 114 PRO A C 1
ATOM 823 O O . PRO A 1 114 ? 16.821 31.039 85.104 1.00 36.49 114 PRO A O 1
ATOM 827 N N . ALA A 1 115 ? 18.233 29.600 84.118 1.00 33.95 115 ALA A N 1
ATOM 828 C CA . ALA A 1 115 ? 19.386 30.117 84.840 1.00 34.84 115 ALA A CA 1
ATOM 829 C C . ALA A 1 115 ? 19.724 31.557 84.468 1.00 31.84 115 ALA A C 1
ATOM 830 O O . ALA A 1 115 ? 20.439 32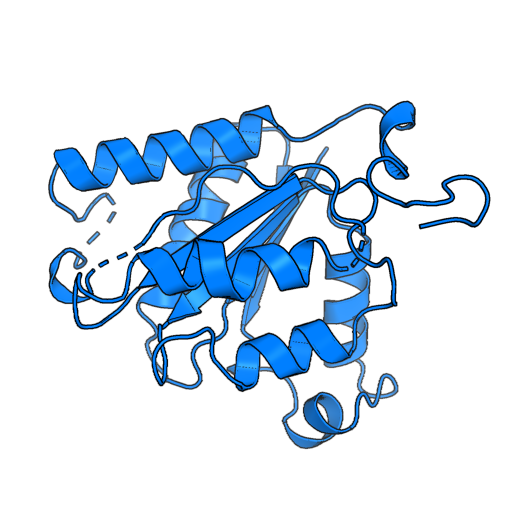.228 85.203 1.00 28.94 115 ALA A O 1
ATOM 832 N N . HIS A 1 116 ? 19.213 32.040 83.333 1.00 29.55 116 HIS A N 1
ATOM 833 C CA . HIS A 1 116 ? 19.585 33.384 82.878 1.00 28.73 116 HIS A CA 1
ATOM 834 C C . HIS A 1 116 ? 18.486 34.442 82.962 1.00 28.15 116 HIS A C 1
ATOM 835 O O . HIS A 1 116 ? 18.561 35.482 82.289 1.00 25.21 116 HIS A O 1
ATOM 842 N N . VAL A 1 117 ? 17.493 34.183 83.808 1.00 26.78 117 VAL A N 1
ATOM 843 C CA . VAL A 1 117 ? 16.410 35.132 84.067 1.00 27.65 117 VAL A CA 1
ATOM 844 C C . VAL A 1 117 ? 16.916 36.552 84.366 1.00 27.44 117 VAL A C 1
ATOM 845 O O . VAL A 1 117 ? 16.328 37.537 83.916 1.00 26.40 117 VAL A O 1
ATOM 849 N N . LEU A 1 118 ? 18.021 36.655 85.103 1.00 24.80 118 LEU A N 1
ATOM 850 C CA . LEU A 1 118 ? 18.529 37.963 85.532 1.00 25.02 118 LEU A CA 1
ATOM 851 C C . LEU A 1 118 ? 19.211 38.802 84.448 1.00 25.16 118 LEU A C 1
ATOM 852 O O . LEU A 1 118 ? 19.509 39.981 84.677 1.00 20.65 118 LEU A O 1
ATOM 857 N N . ALA A 1 119 ? 19.447 38.213 83.274 1.00 22.16 119 ALA A N 1
ATOM 858 C CA . ALA A 1 119 ? 20.108 38.941 82.198 1.00 22.84 119 ALA A CA 1
ATOM 859 C C . ALA A 1 119 ? 19.325 40.206 81.844 1.00 21.09 119 ALA A C 1
ATOM 860 O O . ALA A 1 119 ? 19.897 41.212 81.484 1.00 23.01 119 ALA A O 1
ATOM 862 N N . LEU A 1 120 ? 18.007 40.152 81.953 1.00 20.81 120 LEU A N 1
ATOM 863 C CA . LEU A 1 120 ? 17.192 41.336 81.693 1.00 24.47 120 LEU A CA 1
ATOM 864 C C . LEU A 1 120 ? 17.483 42.465 82.693 1.00 23.00 120 LEU A C 1
ATOM 865 O O . LEU A 1 120 ? 17.832 43.583 82.311 1.00 23.87 120 LEU A O 1
ATOM 870 N N . ASP A 1 121 ? 17.334 42.162 83.975 1.00 22.49 121 ASP A N 1
ATOM 871 C CA . ASP A 1 121 ? 17.482 43.182 85.016 1.00 22.64 121 ASP A CA 1
ATOM 872 C C . ASP A 1 121 ? 18.928 43.672 85.243 1.00 24.73 121 ASP A C 1
ATOM 873 O O . ASP A 1 121 ? 19.151 44.846 85.534 1.00 23.88 121 ASP A O 1
ATOM 878 N N . TYR A 1 122 ? 19.903 42.776 85.109 1.00 23.75 122 TYR A N 1
ATOM 879 C CA . TYR A 1 122 ? 21.307 43.140 85.280 1.00 24.22 122 TYR A CA 1
ATOM 880 C C . TYR A 1 122 ? 21.928 43.628 83.967 1.00 24.01 122 TYR A C 1
ATOM 881 O O . TYR A 1 122 ? 22.928 44.338 83.974 1.00 26.41 122 TYR A O 1
ATOM 890 N N . GLY A 1 123 ? 21.324 43.257 82.842 1.00 26.13 123 GLY A N 1
ATOM 891 C CA . GLY A 1 123 ? 21.925 43.528 81.544 1.00 22.85 123 GLY A CA 1
ATOM 892 C C . GLY A 1 123 ? 21.220 44.579 80.709 1.00 24.23 123 GLY A C 1
ATOM 893 O O . GLY A 1 123 ? 21.809 45.607 80.378 1.00 26.53 123 GLY A O 1
ATOM 894 N N . LEU A 1 124 ? 19.962 44.332 80.358 1.00 23.28 124 LEU A N 1
ATOM 895 C CA . LEU A 1 124 ? 19.212 45.252 79.494 1.00 22.19 124 LEU A CA 1
ATOM 896 C C . LEU A 1 124 ? 18.707 46.504 80.222 1.00 22.92 124 LEU A C 1
ATOM 897 O O . LEU A 1 124 ? 18.683 47.608 79.666 1.00 23.02 124 LEU A O 1
ATOM 902 N N . ARG A 1 125 ? 18.263 46.320 81.460 1.00 21.83 125 ARG A N 1
ATOM 903 C CA . ARG A 1 125 ? 17.670 47.431 82.209 1.00 20.90 125 ARG A CA 1
ATOM 904 C C . ARG A 1 125 ? 18.612 48.630 82.329 1.00 20.35 125 ARG A C 1
ATOM 905 O O . ARG A 1 125 ? 18.199 49.761 82.115 1.00 22.12 125 ARG A O 1
ATOM 913 N N . PRO A 1 126 ? 19.894 48.396 82.661 1.00 22.00 126 PRO A N 1
ATOM 914 C CA . PRO A 1 126 ? 20.822 49.534 82.758 1.00 21.20 126 PRO A CA 1
ATOM 915 C C . PRO A 1 126 ? 21.035 50.251 81.423 1.00 22.43 126 PRO A C 1
ATOM 916 O O . PRO A 1 126 ? 21.256 51.461 81.404 1.00 23.12 126 PRO A O 1
ATOM 920 N N . VAL A 1 127 ? 20.960 49.523 80.316 1.00 21.61 127 VAL A N 1
ATOM 921 C CA . VAL A 1 127 ? 21.122 50.152 79.011 1.00 21.24 127 VAL A CA 1
ATOM 922 C C . VAL A 1 127 ? 19.948 51.086 78.717 1.00 21.56 127 VAL A C 1
ATOM 923 O O . VAL A 1 127 ? 20.136 52.195 78.234 1.00 22.72 127 VAL A O 1
ATOM 927 N N . LEU A 1 128 ? 18.729 50.638 79.001 1.00 20.66 128 LEU A N 1
ATOM 928 C CA . LEU A 1 128 ? 17.556 51.486 78.817 1.00 21.31 128 LEU A CA 1
ATOM 929 C C . LEU A 1 128 ? 17.664 52.743 79.677 1.00 21.68 128 LEU A C 1
ATOM 930 O O . LEU A 1 128 ? 17.286 53.837 79.260 1.00 21.56 128 LEU A O 1
ATOM 935 N N . HIS A 1 129 ? 18.175 52.590 80.897 1.00 21.55 129 HIS A N 1
ATOM 936 C CA . HIS A 1 129 ? 18.337 53.759 81.757 1.00 22.21 129 HIS A CA 1
ATOM 937 C C . HIS A 1 129 ? 19.436 54.727 81.330 1.00 24.57 129 HIS A C 1
ATOM 938 O O . HIS A 1 129 ? 19.386 55.902 81.660 1.00 27.60 129 HIS A O 1
ATOM 945 N N . SER A 1 130 ? 20.403 54.256 80.550 1.00 24.88 130 SER A N 1
ATOM 946 C CA . SER A 1 130 ? 21.396 55.173 79.993 1.00 24.50 130 SER A CA 1
ATOM 947 C C . SER A 1 130 ? 20.745 56.118 78.977 1.00 25.91 130 SER A C 1
ATOM 948 O O . SER A 1 130 ? 21.320 57.133 78.617 1.00 26.43 130 SER A O 1
ATOM 959 N N . GLY A 1 132 ? 17.685 57.676 79.306 1.00 23.14 132 GLY A N 1
ATOM 960 C CA . GLY A 1 132 ? 16.751 58.623 79.896 1.00 22.94 132 GLY A CA 1
ATOM 961 C C . GLY A 1 132 ? 15.326 58.111 79.987 1.00 23.20 132 GLY A C 1
ATOM 962 O O . GLY A 1 132 ? 14.394 58.901 80.152 1.00 23.21 132 GLY A O 1
ATOM 963 N N . VAL A 1 133 ? 15.166 56.791 79.904 1.00 21.32 133 VAL A N 1
ATOM 964 C CA . VAL A 1 133 ? 13.853 56.149 79.896 1.00 21.37 133 VAL A CA 1
ATOM 965 C C . VAL A 1 133 ? 13.009 56.589 81.108 1.00 22.56 133 VAL A C 1
ATOM 966 O O . VAL A 1 133 ? 13.539 56.787 82.204 1.00 20.18 133 VAL A O 1
ATOM 970 N N . ARG A 1 134 ? 11.702 56.753 80.913 1.00 21.52 134 ARG A N 1
ATOM 971 C CA . ARG A 1 134 ? 10.867 57.269 82.000 1.00 21.86 134 ARG A CA 1
ATOM 972 C C . ARG A 1 134 ? 10.468 56.203 83.029 1.00 22.52 134 ARG A C 1
ATOM 973 O O . ARG A 1 134 ? 10.584 56.424 84.263 1.00 20.04 134 ARG A O 1
ATOM 981 N N . HIS A 1 135 ? 10.005 55.060 82.526 1.00 20.45 135 HIS A N 1
ATOM 982 C CA . HIS A 1 135 ? 9.477 54.006 83.391 1.00 19.74 135 HIS A CA 1
ATOM 983 C C . HIS A 1 135 ? 9.651 52.658 82.736 1.00 19.60 135 HIS A C 1
ATOM 984 O O . HIS A 1 135 ? 8.983 52.367 81.729 1.00 20.48 135 HIS A O 1
ATOM 991 N N . VAL A 1 136 ? 10.540 51.835 83.288 1.00 17.61 136 VAL A N 1
ATOM 992 C CA . VAL A 1 136 ? 10.674 50.453 82.831 1.00 18.36 136 VAL A CA 1
ATOM 993 C C . VAL A 1 136 ? 9.986 49.556 83.842 1.00 20.55 136 VAL A C 1
ATOM 994 O O . VAL A 1 136 ? 10.409 49.508 85.005 1.00 20.15 136 VAL A O 1
ATOM 998 N N . VAL A 1 137 ? 8.921 48.865 83.436 1.00 19.04 137 VAL A N 1
ATOM 999 C CA . VAL A 1 137 ? 8.192 48.029 84.400 1.00 20.13 137 VAL A CA 1
ATOM 1000 C C . VAL A 1 137 ? 8.936 46.719 84.587 1.00 20.28 137 VAL A C 1
ATOM 1001 O O . VAL A 1 137 ? 10.064 46.575 84.121 1.00 19.65 137 VAL A O 1
ATOM 1005 N N . GLN A 1 138 ? 8.315 45.754 85.254 1.00 19.67 138 GLN A N 1
ATOM 1006 C CA . GLN A 1 138 ? 9.009 44.509 85.537 1.00 21.11 138 GLN A CA 1
ATOM 1007 C C . GLN A 1 138 ? 9.405 43.778 84.259 1.00 21.62 138 GLN A C 1
ATOM 1008 O O . GLN A 1 138 ? 8.722 43.876 83.234 1.00 18.98 138 GLN A O 1
ATOM 1014 N N . SER A 1 139 ? 10.509 43.044 84.334 1.00 21.79 139 SER A N 1
ATOM 1015 C CA . SER A 1 139 ? 10.945 42.195 83.224 1.00 22.40 139 SER A CA 1
ATOM 1016 C C . SER A 1 139 ? 10.125 40.926 83.193 1.00 24.47 139 SER A C 1
ATOM 1017 O O . SER A 1 139 ? 9.655 40.466 84.231 1.00 21.76 139 SER A O 1
ATOM 1020 N N . PHE A 1 140 ? 9.954 40.348 82.006 1.00 22.30 140 PHE A N 1
ATOM 1021 C CA . PHE A 1 140 ? 9.408 38.999 81.934 1.00 24.24 140 PHE A CA 1
ATOM 1022 C C . PHE A 1 140 ? 10.290 38.112 81.070 1.00 24.81 140 PHE A C 1
ATOM 1023 O O . PHE A 1 140 ? 10.635 38.471 79.949 1.00 23.11 140 PHE A O 1
ATOM 1031 N N . PHE A 1 141 ? 10.642 36.949 81.601 1.00 24.48 141 PHE A N 1
ATOM 1032 C CA . PHE A 1 141 ? 11.499 35.993 80.912 1.00 25.56 141 PHE A CA 1
ATOM 1033 C C . PHE A 1 141 ? 10.745 34.672 80.776 1.00 29.72 141 PHE A C 1
ATOM 1034 O O . PHE A 1 141 ? 10.159 34.167 81.746 1.00 27.09 141 PHE A O 1
ATOM 1050 N N . VAL A 1 143 ? 11.191 30.574 79.453 1.00 32.96 143 VAL A N 1
ATOM 1051 C CA . VAL A 1 143 ? 12.009 29.469 78.968 1.00 38.65 143 VAL A CA 1
ATOM 1052 C C . VAL A 1 143 ? 11.398 28.904 77.687 1.00 41.78 143 VAL A C 1
ATOM 1053 O O . VAL A 1 143 ? 10.179 28.739 77.598 1.00 43.56 143 VAL A O 1
ATOM 1057 N N . GLN A 1 144 ? 12.256 28.627 76.704 1.00 42.05 144 GLN A N 1
ATOM 1058 C CA . GLN A 1 144 ? 11.842 28.283 75.335 1.00 46.74 144 GLN A CA 1
ATOM 1059 C C . GLN A 1 144 ? 10.702 27.274 75.299 1.00 50.91 144 GLN A C 1
ATOM 1060 O O . GLN A 1 144 ? 9.707 27.463 74.589 1.00 53.60 144 GLN A O 1
ATOM 1066 N N . SER A 1 145 ? 10.858 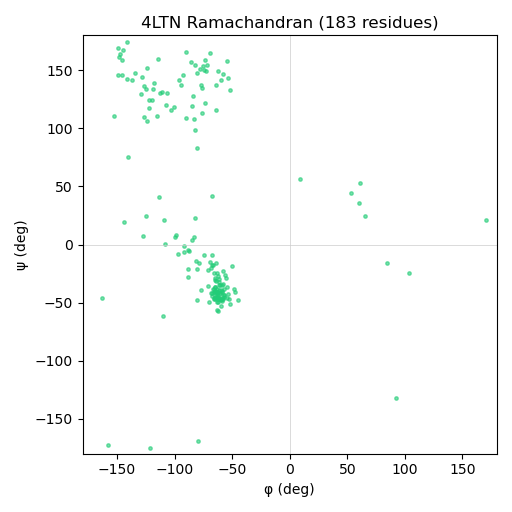26.216 76.089 1.00 51.47 145 SER A N 1
ATOM 1067 C CA . SER A 1 145 ? 9.884 25.136 76.154 1.00 53.12 145 SER A CA 1
ATOM 1068 C C . SER A 1 145 ? 8.491 25.613 76.574 1.00 57.32 145 SER A C 1
ATOM 1069 O O . SER A 1 145 ? 7.499 25.248 75.945 1.00 60.60 145 SER A O 1
ATOM 1072 N N . GLN A 1 146 ? 8.426 26.426 77.629 1.00 56.52 146 GLN A N 1
ATOM 1073 C CA . G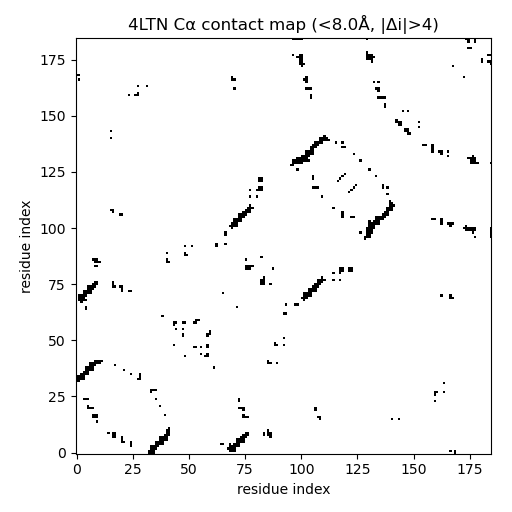LN A 1 146 ? 7.157 26.909 78.187 1.00 56.11 146 GLN A CA 1
ATOM 1074 C C . GLN A 1 146 ? 6.218 27.504 77.136 1.00 59.24 146 GLN A C 1
ATOM 1075 O O . GLN A 1 146 ? 5.024 27.644 77.379 1.00 63.24 146 GLN A O 1
ATOM 1081 N N . PHE A 1 147 ? 6.759 27.860 75.974 1.00 58.85 147 PHE A N 1
ATOM 1082 C CA . PHE A 1 147 ? 5.963 28.458 74.905 1.00 62.85 147 PHE A CA 1
ATOM 1083 C C . PHE A 1 147 ? 5.397 27.380 73.972 1.00 66.61 147 PHE A C 1
ATOM 1084 O O . PHE A 1 147 ? 5.831 26.225 74.002 1.00 66.40 147 PHE A O 1
ATOM 1092 N N . SER A 1 148 ? 4.424 27.761 73.149 1.00 68.31 148 SER A N 1
ATOM 1093 C CA . SER A 1 148 ? 3.811 26.831 72.205 1.00 70.91 148 SER A CA 1
ATOM 1094 C C . SER A 1 148 ? 3.039 27.577 71.121 1.00 72.93 148 SER A C 1
ATOM 1095 O O . SER A 1 148 ? 2.009 28.196 71.396 1.00 73.48 148 SER A O 1
ATOM 1098 N N . LEU A 1 154 ? -1.062 32.994 76.152 1.00 62.49 154 LEU A N 1
ATOM 1099 C CA . LEU A 1 154 ? -2.118 32.191 75.537 1.00 68.53 154 LEU A CA 1
ATOM 1100 C C . LEU A 1 154 ? -1.547 31.011 74.753 1.00 72.44 154 LEU A C 1
ATOM 1101 O O . LEU A 1 154 ? -1.818 30.856 73.560 1.00 73.21 154 LEU A O 1
ATOM 1106 N N . ALA A 1 155 ? -0.764 30.187 75.446 1.00 72.78 155 ALA A N 1
ATOM 1107 C CA . ALA A 1 155 ? -0.116 29.013 74.868 1.00 71.86 155 ALA A CA 1
ATOM 1108 C C . ALA A 1 155 ? 0.880 28.450 75.880 1.00 70.04 155 ALA A C 1
ATOM 1109 O O . ALA A 1 155 ? 1.810 27.726 75.516 1.00 69.85 155 ALA A O 1
ATOM 1111 N N . VAL A 1 156 ? 0.684 28.793 77.150 1.00 67.47 156 VAL A N 1
ATOM 1112 C CA . VAL A 1 156 ? 1.651 28.450 78.189 1.00 63.80 156 VAL A CA 1
ATOM 1113 C C . VAL A 1 156 ? 0.965 28.042 79.489 1.00 60.46 156 VAL A C 1
ATOM 1114 O O . VAL A 1 156 ? -0.257 28.130 79.604 1.00 60.06 156 VAL A O 1
ATOM 1118 N N . GLU A 1 157 ? 1.757 27.594 80.462 1.00 58.96 157 GLU A N 1
ATOM 1119 C CA . GLU A 1 157 ? 1.232 27.260 81.783 1.00 58.28 157 GLU A CA 1
ATOM 1120 C C . GLU A 1 157 ? 0.542 28.470 82.386 1.00 55.46 157 GLU A C 1
ATOM 1121 O O . GLU A 1 157 ? 0.960 29.607 82.167 1.00 52.05 157 GLU A O 1
ATOM 1127 N N . ASP A 1 158 ? -0.505 28.217 83.160 1.00 55.44 158 ASP A N 1
ATOM 1128 C CA . ASP A 1 158 ? -1.300 29.286 83.742 1.00 54.28 158 ASP A CA 1
ATOM 1129 C C . ASP A 1 158 ? -0.498 30.224 84.637 1.00 50.81 158 ASP A C 1
ATOM 1130 O O . ASP A 1 158 ? -0.770 31.423 84.681 1.00 48.83 158 ASP A O 1
ATOM 1135 N N . ASP A 1 159 ? 0.488 29.683 85.347 1.00 50.31 159 ASP A N 1
ATOM 1136 C CA . ASP A 1 159 ? 1.308 30.495 86.244 1.00 49.89 159 ASP A CA 1
ATOM 1137 C C . ASP A 1 159 ? 2.131 31.494 85.445 1.00 46.19 159 ASP A C 1
ATOM 1138 O O . ASP A 1 159 ? 2.190 32.682 85.778 1.00 42.27 159 ASP A O 1
ATOM 1143 N N . VAL A 1 160 ? 2.764 30.990 84.390 1.00 45.51 160 VAL A N 1
ATOM 1144 C CA . VAL A 1 160 ? 3.585 31.801 83.507 1.00 42.85 160 VAL A CA 1
ATOM 1145 C C . VAL A 1 160 ? 2.733 32.832 82.773 1.00 39.20 160 VAL A C 1
ATOM 1146 O O . VAL A 1 160 ? 3.123 33.992 82.635 1.00 34.33 160 VAL A O 1
ATOM 1150 N N . ALA A 1 161 ? 1.558 32.407 82.320 1.00 42.06 161 ALA A N 1
ATOM 1151 C CA . ALA A 1 161 ? 0.657 33.292 81.599 1.00 40.67 161 ALA A CA 1
ATOM 1152 C C . ALA A 1 161 ? 0.195 34.459 82.472 1.00 35.95 161 ALA A C 1
ATOM 1153 O O . ALA A 1 161 ? 0.103 35.595 82.007 1.00 32.02 161 ALA A O 1
ATOM 1155 N N . SER A 1 162 ? -0.104 34.182 83.735 1.00 35.20 162 SER A N 1
ATOM 1156 C CA . SER A 1 162 ? -0.507 35.245 84.653 1.00 35.89 162 SER A CA 1
ATOM 1157 C C . SER A 1 162 ? 0.593 36.296 84.800 1.00 31.93 162 SER A C 1
ATOM 1158 O O . SER A 1 162 ? 0.327 37.502 84.731 1.00 28.76 162 SER A O 1
ATOM 1161 N N . GLN A 1 163 ? 1.822 35.832 85.011 1.00 31.68 163 GLN A N 1
ATOM 1162 C CA . GLN A 1 163 ? 2.950 36.736 85.185 1.00 30.98 163 GLN A CA 1
ATOM 1163 C C . GLN A 1 163 ? 3.159 37.573 83.933 1.00 28.46 163 GLN A C 1
ATOM 1164 O O . GLN A 1 163 ? 3.335 38.786 84.019 1.00 24.61 163 GLN A O 1
ATOM 1170 N N . LEU A 1 164 ? 3.112 36.930 82.766 1.00 28.00 164 LEU A N 1
ATOM 1171 C CA . LEU A 1 164 ? 3.278 37.656 81.507 1.00 24.97 164 LEU A CA 1
ATOM 1172 C C . LEU A 1 164 ? 2.201 38.719 81.373 1.00 25.56 164 LEU A C 1
ATOM 1173 O O . LEU A 1 164 ? 2.493 39.898 81.148 1.00 24.88 164 LEU A O 1
ATOM 1178 N N . ASN A 1 165 ? 0.948 38.305 81.529 1.00 25.89 165 ASN A N 1
ATOM 1179 C CA . ASN A 1 165 ? -0.166 39.224 81.359 1.00 26.21 165 ASN A CA 1
ATOM 1180 C C . ASN A 1 165 ? -0.104 40.371 82.358 1.00 24.86 165 ASN A C 1
ATOM 1181 O O . ASN A 1 165 ? -0.388 41.518 82.008 1.00 23.59 165 ASN A O 1
ATOM 1186 N N . ASN A 1 166 ? 0.293 40.065 83.594 1.00 25.47 166 ASN A N 1
ATOM 1187 C CA . ASN A 1 166 ? 0.475 41.107 84.590 1.00 25.58 166 ASN A CA 1
ATOM 1188 C C . ASN A 1 166 ? 1.529 42.137 84.177 1.00 24.13 166 ASN A C 1
ATOM 1189 O O . ASN A 1 166 ? 1.342 43.342 84.369 1.00 23.08 166 ASN A O 1
ATOM 1194 N N . ALA A 1 167 ? 2.637 41.659 83.620 1.00 23.54 167 ALA A N 1
ATOM 1195 C CA . ALA A 1 167 ? 3.687 42.559 83.146 1.00 23.00 167 ALA A CA 1
ATOM 1196 C C . ALA A 1 167 ? 3.171 43.466 82.026 1.00 21.58 167 ALA A C 1
ATOM 1197 O O . ALA A 1 167 ? 3.407 44.677 82.029 1.00 19.65 167 ALA A O 1
ATOM 1199 N N . ILE A 1 168 ? 2.455 42.877 81.071 1.00 22.31 168 ILE A N 1
ATOM 1200 C CA . ILE A 1 168 ? 1.929 43.649 79.954 1.00 21.49 168 ILE A CA 1
ATOM 1201 C C . ILE A 1 168 ? 0.856 44.617 80.460 1.00 22.83 168 ILE A C 1
ATOM 1202 O O . ILE A 1 168 ? 0.826 45.782 80.060 1.00 21.67 168 ILE A O 1
ATOM 1207 N N . ASP A 1 169 ? -0.008 44.147 81.363 1.00 23.23 169 ASP A N 1
ATOM 1208 C CA . ASP A 1 169 ? -0.968 45.055 82.007 1.00 23.92 169 ASP A CA 1
ATOM 1209 C C . ASP A 1 169 ? -0.264 46.261 82.622 1.00 23.81 169 ASP A C 1
ATOM 1210 O O . ASP A 1 169 ? -0.683 47.416 82.433 1.00 22.31 169 ASP A O 1
ATOM 1215 N N . HIS A 1 170 ? 0.812 46.004 83.360 1.00 22.20 170 HIS A N 1
ATOM 1216 C CA . HIS A 1 170 ? 1.480 47.101 84.039 1.00 21.35 170 HIS A CA 1
ATOM 1217 C C . HIS A 1 170 ? 2.078 48.062 83.008 1.00 20.94 170 HIS A C 1
ATOM 1218 O O . HIS A 1 170 ? 1.941 49.279 83.119 1.00 21.01 170 HIS A O 1
ATOM 1225 N N . PHE A 1 171 ? 2.726 47.499 81.996 1.00 20.67 171 PHE A N 1
ATOM 1226 C CA . PHE A 1 171 ? 3.253 48.312 80.901 1.00 20.35 171 PHE A CA 1
ATOM 1227 C C . PHE A 1 171 ? 2.170 49.229 80.335 1.00 20.78 171 PHE A C 1
ATOM 1228 O O . PHE A 1 171 ? 2.364 50.436 80.244 1.00 21.73 171 PHE A O 1
ATOM 1236 N N . ARG A 1 172 ? 1.018 48.664 79.991 1.00 21.50 172 ARG A N 1
ATOM 1237 C CA . ARG A 1 172 ? -0.077 49.479 79.460 1.00 22.51 172 ARG A CA 1
ATOM 1238 C C . ARG A 1 172 ? -0.526 50.575 80.431 1.00 22.78 172 ARG A C 1
ATOM 1239 O O . ARG A 1 172 ? -0.729 51.727 80.040 1.00 21.66 172 ARG A O 1
ATOM 1247 N N . LEU A 1 173 ? -0.692 50.211 81.700 1.00 22.98 173 LEU A N 1
ATOM 1248 C CA . LEU A 1 173 ? -1.089 51.187 82.710 1.00 22.80 173 LEU A CA 1
ATOM 1249 C C . LEU A 1 173 ? -0.053 52.286 82.915 1.00 24.31 173 LEU A C 1
ATOM 1250 O O . LEU A 1 173 ? -0.387 53.385 83.361 1.00 25.61 173 LEU A O 1
ATOM 1255 N N . SER A 1 174 ? 1.204 51.998 82.598 1.00 23.59 174 SER A N 1
ATOM 1256 C CA . SER A 1 174 ? 2.270 52.965 82.842 1.00 23.71 174 SER A CA 1
ATOM 1257 C C . SER A 1 174 ? 2.355 54.023 81.732 1.00 25.87 174 SER A C 1
ATOM 1258 O O . SER A 1 174 ? 3.020 55.047 81.899 1.00 25.80 174 SER A O 1
ATOM 1261 N N . LEU A 1 175 ? 1.691 53.773 80.603 1.00 23.94 175 LEU A N 1
ATOM 1262 C CA . LEU A 1 175 ? 1.713 54.716 79.475 1.00 25.81 175 LEU A CA 1
ATOM 1263 C C . LEU A 1 175 ? 1.160 56.076 79.885 1.00 28.88 175 LEU A C 1
ATOM 1264 O O . LEU A 1 175 ? 0.196 56.151 80.646 1.00 29.59 175 LEU A O 1
ATOM 1269 N N . SER A 1 176 ? 1.758 57.154 79.383 1.00 29.41 176 SER A N 1
ATOM 1270 C CA . SER A 1 176 ? 1.302 58.490 79.761 1.00 31.77 176 SER A CA 1
ATOM 1271 C C . SER A 1 176 ? 0.661 59.259 78.623 1.00 38.00 176 SER A C 1
ATOM 1272 O O . SER A 1 176 ? 1.241 59.382 77.538 1.00 35.08 176 SER A O 1
ATOM 1275 N N . SER A 1 177 ? -0.517 59.816 78.899 1.00 39.52 177 SER A N 1
ATOM 1276 C CA . SER A 1 177 ? -1.246 60.612 77.915 1.00 42.60 177 SER A CA 1
ATOM 1277 C C . SER A 1 177 ? -1.069 62.117 78.121 1.00 46.89 177 SER A C 1
ATOM 1278 O O . SER A 1 177 ? -1.715 62.918 77.445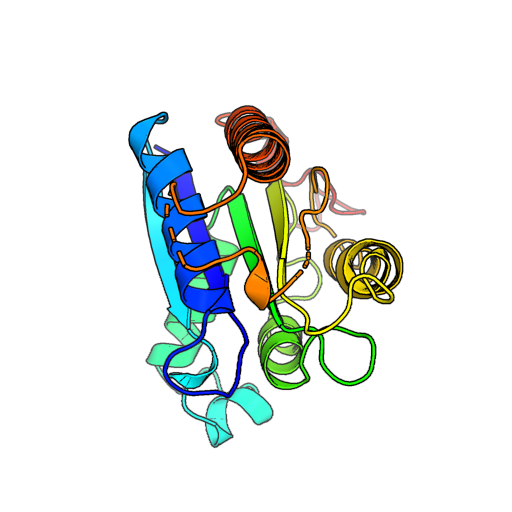 1.00 49.66 177 SER A O 1
ATOM 1281 N N . GLU A 1 178 ? -0.203 62.503 79.054 1.00 46.80 178 GLU A N 1
ATOM 1282 C CA . GLU A 1 178 ? 0.013 63.917 79.337 1.00 45.95 178 GLU A CA 1
ATOM 1283 C C . GLU A 1 178 ? 1.360 64.415 78.801 1.00 45.51 178 GLU A C 1
ATOM 1284 O O . GLU A 1 178 ? 2.398 63.797 79.023 1.00 44.09 178 GLU A O 1
ATOM 1290 N N . PRO A 1 179 ? 1.344 65.539 78.075 1.00 45.74 179 PRO A N 1
ATOM 1291 C CA . PRO A 1 179 ? 2.588 66.109 77.546 1.00 43.58 179 PRO A CA 1
ATOM 1292 C C . PRO A 1 179 ? 3.556 66.566 78.645 1.00 42.28 179 PRO A C 1
ATOM 1293 O O . PRO A 1 179 ? 4.743 66.772 78.374 1.00 41.40 179 PRO A O 1
ATOM 1297 N N . SER A 1 180 ? 3.060 66.704 79.871 1.00 40.60 180 SER A N 1
ATOM 1298 C CA . SER A 1 180 ? 3.899 67.119 80.989 1.00 40.36 180 SER A CA 1
ATOM 1299 C C . SER A 1 180 ? 4.958 66.070 81.336 1.00 38.70 180 SER A C 1
ATOM 1300 O O . SER A 1 180 ? 5.935 66.367 82.020 1.00 39.48 180 SER A O 1
ATOM 1303 N N . THR A 1 181 ? 4.754 64.844 80.867 1.00 36.90 181 THR A N 1
ATOM 1304 C CA . THR A 1 181 ? 5.650 63.729 81.177 1.00 34.00 181 THR A CA 1
ATOM 1305 C C . THR A 1 181 ? 6.691 63.473 80.080 1.00 34.06 181 THR A C 1
ATOM 1306 O O . THR A 1 181 ? 7.595 62.660 80.271 1.00 29.30 181 THR A O 1
ATOM 1310 N N . ARG A 1 182 ? 6.563 64.158 78.940 1.00 32.69 182 ARG A N 1
ATOM 1311 C CA . ARG A 1 182 ? 7.365 63.840 77.749 1.00 33.56 182 ARG A CA 1
ATOM 1312 C C . ARG A 1 182 ? 8.886 63.859 77.941 1.00 31.20 182 ARG A C 1
ATOM 1313 O O . ARG A 1 182 ? 9.605 63.172 77.222 1.00 31.86 182 ARG A O 1
ATOM 1321 N N . HIS A 1 183 ? 9.382 64.631 78.906 1.00 32.33 183 HIS A N 1
ATOM 1322 C CA . HIS A 1 183 ? 10.825 64.686 79.132 1.00 32.69 183 HIS A CA 1
ATOM 1323 C C . HIS A 1 183 ? 11.269 63.973 80.416 1.00 29.95 183 HIS A C 1
ATOM 1324 O O . HIS A 1 183 ? 12.456 63.956 80.736 1.00 28.25 183 HIS A O 1
ATOM 1331 N N . LEU A 1 184 ? 10.325 63.397 81.152 1.00 28.29 184 LEU A N 1
ATOM 1332 C CA . LEU A 1 184 ? 10.677 62.754 82.421 1.00 26.61 184 LEU A CA 1
ATOM 1333 C C . LEU A 1 184 ? 11.603 61.552 82.206 1.00 25.39 184 LEU A C 1
ATOM 1334 O O . LEU A 1 184 ? 11.406 60.744 81.276 1.00 23.34 184 LEU A O 1
ATOM 1339 N N . GLY A 1 185 ? 12.620 61.453 83.063 1.00 24.59 185 GLY A N 1
ATOM 1340 C CA . GLY A 1 185 ? 13.663 60.453 82.909 1.00 24.05 185 GLY A CA 1
ATOM 1341 C C . GLY A 1 185 ? 14.945 61.049 82.357 1.00 25.49 185 GLY A C 1
ATOM 1342 O O . GLY A 1 185 ? 16.025 60.516 82.570 1.00 25.59 185 GLY A O 1
ATOM 1343 N N . HIS A 1 186 ? 14.825 62.163 81.640 1.00 26.17 186 HIS A N 1
ATOM 1344 C CA . HIS A 1 186 ? 15.993 62.878 81.114 1.00 27.64 186 HIS A CA 1
ATOM 1345 C C . HIS A 1 186 ? 16.642 63.639 82.284 1.00 29.88 186 HIS A C 1
ATOM 1346 O O . HIS A 1 186 ? 15.938 64.255 83.073 1.00 29.52 186 HIS A O 1
ATOM 1353 N N . PRO A 1 187 ? 17.978 63.579 82.412 1.00 30.01 187 PRO A N 1
ATOM 1354 C CA . PRO A 1 187 ? 18.657 64.257 83.526 1.00 33.13 187 PRO A CA 1
ATOM 1355 C C . PRO A 1 187 ? 18.592 65.787 83.429 1.00 35.86 187 PRO A C 1
ATOM 1356 O O . PRO A 1 187 ? 18.761 66.464 84.442 1.00 32.89 187 PRO A O 1
ATOM 1360 N N . ARG A 1 188 ? 18.343 66.320 82.232 1.00 35.44 188 ARG A N 1
ATOM 1361 C CA . ARG A 1 188 ? 18.220 67.765 82.039 1.00 38.77 188 ARG A CA 1
ATOM 1362 C C . ARG A 1 188 ? 17.091 68.073 81.056 1.00 41.82 188 ARG A C 1
ATOM 1363 O O . ARG A 1 188 ? 17.350 68.425 79.904 1.00 44.36 188 ARG A O 1
ATOM 1371 N N . PRO A 1 189 ? 15.835 67.945 81.516 1.00 41.85 189 PRO A N 1
ATOM 1372 C CA . PRO A 1 189 ? 14.627 68.027 80.683 1.00 43.41 189 PRO A CA 1
ATOM 1373 C C . PRO A 1 189 ? 14.589 69.225 79.734 1.00 49.22 189 PRO A C 1
ATOM 1374 O O . PRO A 1 189 ? 14.161 69.074 78.583 1.00 48.50 189 PRO A O 1
ATOM 1378 N N . SER A 1 190 ? 15.027 70.392 80.199 1.00 48.72 190 SER A N 1
ATOM 1379 C CA . SER A 1 190 ? 15.012 71.581 79.353 1.00 51.00 190 SER A CA 1
ATOM 1380 C C . SER A 1 190 ? 15.983 71.445 78.180 1.00 52.89 190 SER A C 1
ATOM 1381 O O . SER A 1 190 ? 15.800 72.089 77.143 1.00 54.39 190 SER A O 1
ATOM 1384 N N . LEU A 1 191 ? 17.006 70.604 78.340 1.00 50.61 191 LEU A N 1
ATOM 1385 C CA . LEU A 1 191 ? 17.948 70.329 77.252 1.00 51.83 191 LEU A CA 1
ATOM 1386 C C . LEU A 1 191 ? 17.399 69.280 76.281 1.00 53.09 191 LEU A C 1
ATOM 1387 O O . LEU A 1 191 ? 18.158 68.601 75.575 1.00 53.47 191 LEU A O 1
ATOM 1392 N N . ASP A 1 192 ? 16.073 69.161 76.275 1.00 53.17 192 ASP A N 1
ATOM 1393 C CA . ASP A 1 192 ? 15.312 68.349 75.318 1.00 54.74 192 ASP A CA 1
ATOM 1394 C C . ASP A 1 192 ? 15.047 66.927 75.817 1.00 50.24 192 ASP A C 1
ATOM 1395 O O . ASP A 1 192 ? 14.599 66.742 76.944 1.00 49.68 192 ASP A O 1
ATOM 1400 N N . ALA A 1 193 ? 15.304 65.930 74.976 1.00 51.02 193 ALA A N 1
ATOM 1401 C CA . ALA A 1 193 ? 14.920 64.561 75.299 1.00 43.99 193 ALA A CA 1
ATOM 1402 C C . ALA A 1 193 ? 15.251 63.592 74.167 1.00 43.05 193 ALA A C 1
ATOM 1403 O O . ALA A 1 193 ? 14.402 62.808 73.730 1.00 39.79 193 ALA A O 1
#

Organism: NCBI:txid85561

B-factor: mean 30.38, std 11.19, range [16.0, 73.48]

CATH classification: 3.40.50.360

Sequence (185 aa):
TYSIVAISGSPSRNSTTAKLAEYALAHVLARSDSQGRHIHVIDLDPKALLRGDLSNAKLKEAVDATCNADGLIVATPIYKASYTGLLKAFLDILPQFALAGKAALPLATGGSPAHVLALDYGLRPVLHSGVRHVVQSFFVQSQFSLAVEDDVASQLNNAIDHFRLSLSSEPSTRHLGHPRPSLDA

Foldseek 3Di:
DFEEEEEEFDLDPPDPQQVLSVVLVVLLVVPDVYDYYYHDLNPDDVVCLQVLPCVRPVLVVNLVSLLRGQEYEYEAEQDPLAGDPSSVSSLVSHPQQSQFNHEYEYEYEYQDPVSVCRCVVPVVVSNLSQHAHYFDYQYYPVQAPVGGDPVSVVVSSVRSVVSSVVGDPDPVRRRHSPPDPVVPD